Protein AF-A0A932CDE5-F1 (afdb_monomer_lite)

Foldseek 3Di:
DDDDDDDDDDDDDDDDDDDDDDDDDDDDDDDDDDDDDDDDDDDDDDDDDDDDDDDDDDPDPDDADAAKAKAWDDWAQDPQQWIKIKIFIHGPVRHFADCLQFPAHKWKWKWFWDADPPPRDIAIDTQAFAKDAWDWFADPNDTDGFQARIAGGQDDTQDADPPQDDPPDHGPQWDDPDRRMIMGTGPGHGDPPPQLQTKMKMWMWTAHDQRPHIYIYIDIARNVDDDHPDDDWQFFLVLVVVPDPPADDDPNRRDGGPNRVRNRLTPSHAQRRLRDRSNVVRVVLCLACALVPPCLVVVRWDWHQDPPRDIGTSNPHYQDDPDPPPHSDPVPLCSGQDPIPNSCPVVD

Secondary structure (DSSP, 8-state):
--------------------------------PPPPPPPPPPPPPPPPPPPPPPPPPPPP-PPP-S--EEEEEEEEE-TT--EEEEEEEE-TT--B--GGGSSS--EEEEEEEEEPTTT--EEEEESSEEEEE---EEETTEEE--S-SEEEEEE-PPPPPSSPPPTTSPPTTEEEEETTEEEEE-SSPPPTT--SSS-EEEEEEEEETTTTEEEEEEEEE-TTSS--------S-HHHHHTTS-S----TTTT---HHHHHHHSSTT---TTT-----HHHHHHHHHHGGG-HHHHTT---EEE-GGG-EEE-TT--PPP-TT-SS--TT-GGGTS-SSTTGGGGG-

Sequence (348 aa):
MVPISSVWRRVIPLVAGGSLSLAAIFLLAACTGPQGPAGQAGPAGAAGPQGPAGPPGTPASVPPGAGVNMTITKVEIGADRKPTVTFTLSDFSGKPLKITALDGNPSLNIAYIKADDATGYTQWVNYTTADAAGAPYTFKGVTKQPALTTVKARPGFDPLPTPVPAWPTPSPAYREISVGTYQRTFTTALPEGFDRNATHRVGGVAFRETRRYVSNAIFDFVPAGGDVKVTRQLVATQNCQQCHDPVVPGHGSTRIETKLCVTCHTPQNMDPESGNTPDLKVMVHKIHRGANLPSVRAGNPYFIVGFNQNVFDFSNVVFPPFGGSSIGEVRYCTMCHSNAPNADNYKT

pLDDT: mean 85.66, std 18.73, range [31.5, 98.88]

Radius of gyration: 35.55 Å; chains: 1; bounding box: 80×102×108 Å

Structure (mmCIF, N/CA/C/O backbone):
data_AF-A0A932CDE5-F1
#
_entry.id   AF-A0A932CDE5-F1
#
loop_
_atom_site.group_PDB
_atom_site.id
_atom_site.type_symbol
_atom_site.label_atom_id
_atom_site.label_alt_id
_atom_site.label_comp_id
_atom_site.label_asym_id
_atom_site.label_entity_id
_atom_site.label_seq_id
_atom_site.pdbx_PDB_ins_code
_atom_site.Cartn_x
_atom_site.Cartn_y
_atom_site.Cartn_z
_atom_site.occupancy
_atom_site.B_iso_or_equiv
_atom_site.auth_seq_id
_atom_site.auth_comp_id
_atom_site.auth_asym_id
_atom_site.auth_atom_id
_atom_site.pdbx_PDB_model_num
ATOM 1 N N . MET A 1 1 ? 54.183 29.435 28.911 1.00 37.41 1 MET A N 1
ATOM 2 C CA . MET A 1 1 ? 54.344 30.728 29.612 1.00 37.41 1 MET A CA 1
ATOM 3 C C . MET A 1 1 ? 53.343 31.715 29.028 1.00 37.41 1 MET A C 1
ATOM 5 O O . MET A 1 1 ? 53.174 31.695 27.818 1.00 37.41 1 MET A O 1
ATOM 9 N N . VAL A 1 2 ? 52.760 32.557 29.894 1.00 31.98 2 VAL A N 1
ATOM 10 C CA . VAL A 1 2 ? 51.783 33.654 29.660 1.00 31.98 2 VAL A CA 1
ATOM 11 C C . VAL A 1 2 ? 50.285 33.237 29.706 1.00 31.98 2 VAL A C 1
ATOM 13 O O . VAL A 1 2 ? 49.957 32.166 29.202 1.00 31.98 2 VAL A O 1
ATOM 16 N N . PRO A 1 3 ? 49.401 34.004 30.400 1.00 50.12 3 PRO A N 1
ATOM 17 C CA . PRO A 1 3 ? 48.354 33.435 31.267 1.00 50.12 3 PRO A CA 1
ATOM 18 C C . PRO A 1 3 ? 46.910 34.002 31.095 1.00 50.12 3 PRO A C 1
ATOM 20 O O . PRO A 1 3 ? 46.688 34.941 30.348 1.00 50.12 3 PRO A O 1
ATOM 23 N N . ILE A 1 4 ? 45.969 33.409 31.857 1.00 37.66 4 ILE A N 1
ATOM 24 C CA . ILE A 1 4 ? 44.834 33.960 32.660 1.00 37.66 4 ILE A CA 1
ATOM 25 C C . ILE A 1 4 ? 43.843 35.013 32.081 1.00 37.66 4 ILE A C 1
ATOM 27 O O . ILE A 1 4 ? 44.229 36.097 31.665 1.00 37.66 4 ILE A O 1
ATOM 31 N N . SER A 1 5 ? 42.544 34.724 32.318 1.00 37.50 5 SER A N 1
ATOM 32 C CA . SER A 1 5 ? 41.375 35.577 32.715 1.00 37.50 5 SER A CA 1
ATOM 33 C C . SER A 1 5 ? 40.160 35.351 31.792 1.00 37.50 5 SER A C 1
ATOM 35 O O . SER A 1 5 ? 40.310 35.381 30.581 1.00 37.50 5 SER A O 1
ATOM 37 N N . SER A 1 6 ? 38.961 34.898 32.197 1.00 38.75 6 SER A N 1
ATOM 38 C CA . SER A 1 6 ? 38.002 35.183 33.290 1.00 38.75 6 SER A CA 1
ATOM 39 C C . SER A 1 6 ? 37.120 36.427 33.088 1.00 38.75 6 SER A C 1
ATOM 41 O O . SER A 1 6 ? 37.653 37.483 32.778 1.00 38.75 6 SER A O 1
ATOM 43 N N . VAL A 1 7 ? 35.829 36.285 33.463 1.00 38.00 7 VAL A N 1
ATOM 44 C CA . VAL A 1 7 ? 34.787 37.309 33.789 1.00 38.00 7 VAL A CA 1
ATOM 45 C C . VAL A 1 7 ? 33.660 37.445 32.733 1.00 38.00 7 VAL A C 1
ATOM 47 O O . VAL A 1 7 ? 33.911 37.875 31.620 1.00 38.00 7 VAL A O 1
ATOM 50 N N . TRP A 1 8 ? 32.485 36.810 32.951 1.00 31.50 8 TRP A N 1
ATOM 51 C CA . TRP A 1 8 ? 31.178 37.318 33.491 1.00 31.50 8 TRP A CA 1
ATOM 52 C C . TRP A 1 8 ? 30.495 38.377 32.579 1.00 31.50 8 TRP A C 1
ATOM 54 O O . TRP A 1 8 ? 31.176 39.193 31.989 1.00 31.50 8 TRP A O 1
ATOM 64 N N . ARG A 1 9 ? 29.164 38.482 32.408 1.00 37.53 9 ARG A N 1
ATOM 65 C CA . ARG A 1 9 ? 28.101 38.600 33.428 1.00 37.53 9 ARG A CA 1
ATOM 66 C C . ARG A 1 9 ? 26.703 38.591 32.766 1.00 37.53 9 ARG A C 1
ATOM 68 O O . ARG A 1 9 ? 26.525 39.168 31.700 1.00 37.53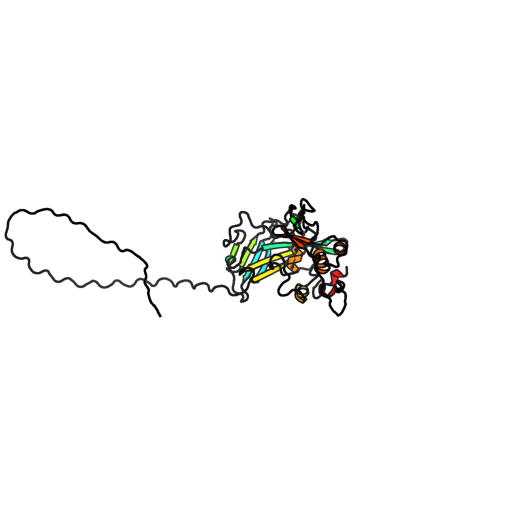 9 ARG A O 1
ATOM 75 N N . ARG A 1 10 ? 25.710 38.003 33.447 1.00 37.16 10 ARG A N 1
ATOM 76 C CA . ARG A 1 10 ? 24.259 38.218 33.246 1.00 37.16 10 ARG A CA 1
ATOM 77 C C . ARG A 1 10 ? 23.811 39.498 33.971 1.00 37.16 10 ARG A C 1
ATOM 79 O O . ARG A 1 10 ? 24.397 39.841 34.997 1.00 37.16 10 ARG A O 1
ATOM 86 N N . VAL A 1 11 ? 22.746 40.138 33.483 1.00 37.47 11 VAL A N 1
ATOM 87 C CA . VAL A 1 11 ? 22.090 41.315 34.084 1.00 37.47 11 VAL A CA 1
ATOM 88 C C . VAL A 1 11 ? 20.609 41.005 34.354 1.00 37.47 11 VAL A C 1
ATOM 90 O O . VAL A 1 11 ? 19.922 40.495 33.474 1.00 37.47 11 VAL A O 1
ATOM 93 N N . ILE A 1 12 ? 20.136 41.338 35.560 1.00 36.94 12 ILE A N 1
ATOM 94 C CA . ILE A 1 12 ? 18.730 41.574 35.947 1.00 36.94 12 ILE A CA 1
ATOM 95 C C . ILE A 1 12 ? 18.731 42.902 36.732 1.00 36.94 12 ILE A C 1
ATOM 97 O O . ILE A 1 12 ? 19.633 43.069 37.557 1.00 36.94 12 ILE A O 1
ATOM 101 N N . PRO A 1 13 ? 17.774 43.830 36.531 1.00 52.59 13 PRO A N 1
ATOM 102 C CA . PRO A 1 13 ? 17.671 45.043 37.336 1.00 52.59 13 PRO A CA 1
ATOM 103 C C . PRO A 1 13 ? 16.587 44.961 38.429 1.00 52.59 13 PRO A C 1
ATOM 105 O O . PRO A 1 13 ? 15.553 44.316 38.267 1.00 52.59 13 PRO A O 1
ATOM 108 N N . LEU A 1 14 ? 16.841 45.689 39.520 1.00 36.50 14 LEU A N 1
ATOM 109 C CA . LEU A 1 14 ? 15.908 46.107 40.572 1.00 36.50 14 LEU A CA 1
ATOM 110 C C . LEU A 1 14 ? 15.827 47.645 40.514 1.00 36.50 14 LEU A C 1
ATOM 112 O O . LEU A 1 14 ? 16.847 48.291 40.280 1.00 36.50 14 LEU A O 1
ATOM 116 N N . VAL A 1 15 ? 14.647 48.229 40.738 1.00 38.31 15 VAL A N 1
ATOM 117 C CA . VAL A 1 15 ? 14.414 49.688 40.740 1.00 38.31 15 VAL A CA 1
ATOM 118 C C . VAL A 1 15 ? 13.826 50.113 42.087 1.00 38.31 15 VAL A C 1
ATOM 120 O O . VAL A 1 15 ? 12.874 49.496 42.561 1.00 38.31 15 VAL A O 1
ATOM 123 N N . ALA A 1 16 ? 14.374 51.183 42.671 1.00 39.34 16 ALA A N 1
ATOM 124 C CA . ALA A 1 16 ? 13.802 51.941 43.785 1.00 39.34 16 ALA A CA 1
ATOM 125 C C . ALA A 1 16 ? 14.233 53.423 43.716 1.00 39.34 16 ALA A C 1
ATOM 127 O O . ALA A 1 16 ? 15.334 53.724 43.256 1.00 39.34 16 ALA A O 1
ATOM 128 N N . GLY A 1 17 ? 13.375 54.314 44.230 1.00 32.78 17 GLY A N 1
ATOM 129 C CA . GLY A 1 17 ? 13.584 55.763 44.427 1.00 32.78 17 GLY A CA 1
ATOM 130 C C . GLY A 1 17 ? 12.423 56.569 43.821 1.00 32.78 17 GLY A C 1
ATOM 131 O O . GLY A 1 17 ? 12.099 56.355 42.663 1.00 32.78 17 GLY A O 1
ATOM 132 N N . GLY A 1 18 ? 11.686 57.459 44.493 1.00 36.03 18 GLY A N 1
ATOM 133 C CA . GLY A 1 18 ? 11.884 58.197 45.745 1.00 36.03 18 GLY A CA 1
ATOM 134 C C . GLY A 1 18 ? 11.897 59.704 45.437 1.00 36.03 18 GLY A C 1
ATOM 135 O O . GLY A 1 18 ? 12.754 60.143 44.677 1.00 36.03 18 GLY A O 1
ATOM 136 N N . SER A 1 19 ? 10.977 60.511 45.987 1.00 35.47 19 SER A N 1
ATOM 137 C CA . SER A 1 19 ? 11.056 61.990 45.939 1.00 35.47 19 SER A CA 1
ATOM 138 C C . SER A 1 19 ? 10.264 62.667 47.070 1.00 35.47 19 SER A C 1
ATOM 140 O O . SER A 1 19 ? 9.098 62.355 47.291 1.00 35.47 19 SER A O 1
ATOM 142 N N . LEU A 1 20 ? 10.939 63.599 47.754 1.00 36.81 20 LEU A N 1
ATOM 143 C CA . LEU A 1 20 ? 10.499 64.513 48.821 1.00 36.81 20 LEU A CA 1
ATOM 144 C C . LEU A 1 20 ? 9.780 65.765 48.273 1.00 36.81 20 LEU A C 1
ATOM 146 O O . LEU A 1 20 ? 10.061 66.176 47.150 1.00 36.81 20 LEU A O 1
ATOM 150 N N . SER A 1 21 ? 9.029 66.480 49.128 1.00 33.84 21 SER A N 1
ATOM 151 C CA . SER A 1 21 ? 9.031 67.962 49.173 1.00 33.84 21 SER A CA 1
ATOM 152 C C . SER A 1 21 ? 8.526 68.528 50.516 1.00 33.84 21 SER A C 1
ATOM 154 O O . SER A 1 21 ? 7.590 68.004 51.111 1.00 33.84 21 SER A O 1
ATOM 156 N N . LEU A 1 22 ? 9.209 69.590 50.970 1.00 40.19 22 LEU A N 1
ATOM 157 C CA . LEU A 1 22 ? 9.065 70.381 52.207 1.00 40.19 22 LEU A CA 1
ATOM 158 C C . LEU A 1 22 ? 7.925 71.421 52.142 1.00 40.19 22 LEU A C 1
ATOM 160 O O . LEU A 1 22 ? 7.705 71.998 51.082 1.00 40.19 22 LEU A O 1
ATOM 164 N N . ALA A 1 23 ? 7.365 71.810 53.299 1.00 37.97 23 ALA A N 1
ATOM 165 C CA . ALA A 1 23 ? 6.864 73.173 53.548 1.00 37.97 23 ALA A CA 1
ATOM 166 C C . ALA A 1 23 ? 6.840 73.518 55.057 1.00 37.97 23 ALA A C 1
ATOM 168 O O . ALA A 1 23 ? 6.745 72.637 55.907 1.00 37.97 23 ALA A O 1
ATOM 169 N N . ALA A 1 24 ? 6.997 74.811 55.350 1.00 38.16 24 ALA A N 1
ATOM 170 C CA . ALA A 1 24 ? 7.485 75.416 56.590 1.00 38.16 24 ALA A CA 1
ATOM 171 C C . ALA A 1 24 ? 6.462 75.604 57.737 1.00 38.16 24 ALA A C 1
ATOM 173 O O . ALA A 1 24 ? 5.251 75.583 57.542 1.00 38.16 24 ALA A O 1
ATOM 174 N N . ILE A 1 25 ? 7.011 75.843 58.935 1.00 43.12 25 ILE A N 1
ATOM 175 C CA . ILE A 1 25 ? 6.368 76.027 60.250 1.00 43.12 25 ILE A CA 1
ATOM 176 C C . ILE A 1 25 ? 6.327 77.517 60.622 1.00 43.12 25 ILE A C 1
ATOM 178 O O . ILE A 1 25 ? 7.334 78.189 60.421 1.00 43.12 25 ILE A O 1
ATOM 182 N N . PHE A 1 26 ? 5.254 77.991 61.280 1.00 35.25 26 PHE A N 1
ATOM 183 C CA . PHE A 1 26 ? 5.347 79.013 62.341 1.00 35.25 26 PHE A CA 1
ATOM 184 C C . PHE A 1 26 ? 4.119 79.042 63.293 1.00 35.25 26 PHE A C 1
ATOM 186 O O . PHE A 1 26 ? 2.990 79.189 62.844 1.00 35.25 26 PHE A O 1
ATOM 193 N N . LEU A 1 27 ? 4.427 78.948 64.602 1.00 37.38 27 LEU A N 1
ATOM 194 C CA . LEU A 1 27 ? 3.756 79.448 65.830 1.00 37.38 27 LEU A CA 1
ATOM 195 C C . LEU A 1 27 ? 2.263 79.155 66.112 1.00 37.38 27 LEU A C 1
ATOM 197 O O . LEU A 1 27 ? 1.395 79.724 65.465 1.00 37.38 27 LEU A O 1
ATOM 201 N N . LEU A 1 28 ? 1.982 78.456 67.232 1.00 39.34 28 LEU A N 1
ATOM 202 C CA . LEU A 1 28 ? 1.264 78.994 68.417 1.00 39.34 28 LEU A CA 1
ATOM 203 C C . LEU A 1 28 ? 0.985 77.928 69.511 1.00 39.34 28 LEU A C 1
ATOM 205 O O . LEU A 1 28 ? 0.364 76.909 69.253 1.00 39.34 28 LEU A O 1
ATOM 209 N N . ALA A 1 29 ? 1.401 78.278 70.736 1.00 39.62 29 ALA A N 1
ATOM 210 C CA . ALA A 1 29 ? 0.760 78.090 72.048 1.00 39.62 29 ALA A CA 1
ATOM 211 C C . ALA A 1 29 ? 0.442 76.701 72.666 1.00 39.62 29 ALA A C 1
ATOM 213 O O . ALA A 1 29 ? -0.144 75.813 72.064 1.00 39.62 29 ALA A O 1
ATOM 214 N N . ALA A 1 30 ? 0.666 76.698 73.990 1.00 40.44 30 ALA A N 1
ATOM 215 C CA . ALA A 1 30 ? 0.029 75.930 75.067 1.00 40.44 30 ALA A CA 1
ATOM 216 C C . ALA A 1 30 ? 0.754 74.677 75.597 1.00 40.44 30 ALA A C 1
ATOM 218 O O . ALA A 1 30 ? 0.940 73.666 74.929 1.00 40.44 30 ALA A O 1
ATOM 219 N N . CYS A 1 31 ? 1.117 74.771 76.878 1.00 45.00 31 CYS A N 1
ATOM 220 C CA . CYS A 1 31 ? 1.601 73.693 77.723 1.00 45.00 31 CYS A CA 1
ATOM 221 C C . CYS A 1 31 ? 0.503 72.642 77.952 1.00 45.00 31 CYS A C 1
ATOM 223 O O . CYS A 1 31 ? -0.548 72.962 78.504 1.00 45.00 31 CYS A O 1
ATOM 225 N N . THR A 1 32 ? 0.792 71.379 77.650 1.00 51.81 32 THR A N 1
ATOM 226 C CA . THR A 1 32 ? 0.090 70.213 78.205 1.00 51.81 32 THR A CA 1
ATOM 227 C C . THR A 1 32 ? 1.132 69.168 78.592 1.00 51.81 32 THR A C 1
ATOM 229 O O . THR A 1 32 ? 2.079 68.941 77.842 1.00 51.81 32 THR A O 1
ATOM 232 N N . GLY A 1 33 ? 0.998 68.604 79.795 1.00 54.59 33 GLY A N 1
ATOM 233 C CA . GLY A 1 33 ? 1.980 67.721 80.430 1.00 54.59 33 GLY A CA 1
ATOM 234 C C . GLY A 1 33 ? 2.323 66.443 79.645 1.00 54.59 33 GLY A C 1
ATOM 235 O O . GLY A 1 33 ? 1.659 66.112 78.663 1.00 54.59 33 GLY A O 1
ATOM 236 N N . PRO A 1 34 ? 3.376 65.722 80.068 1.00 63.59 34 PRO A N 1
ATOM 237 C CA . PRO A 1 34 ? 3.909 64.584 79.329 1.00 63.59 34 PRO A CA 1
ATOM 238 C C . PRO A 1 34 ? 2.890 63.443 79.205 1.00 63.59 34 PRO A C 1
ATOM 240 O O . PRO A 1 34 ? 2.257 63.038 80.179 1.00 63.59 34 PRO A O 1
ATOM 243 N N . GLN A 1 35 ? 2.770 62.910 77.988 1.00 60.16 35 GLN A N 1
ATOM 244 C CA . GLN A 1 35 ? 2.012 61.703 77.673 1.00 60.16 35 GLN A CA 1
ATOM 245 C C . GLN A 1 35 ? 2.603 60.508 78.436 1.00 60.16 35 GLN A C 1
ATOM 247 O O . GLN A 1 35 ? 3.804 60.246 78.361 1.00 60.16 35 GLN A O 1
ATOM 252 N N . GLY A 1 36 ? 1.755 59.795 79.185 1.00 62.41 36 GLY A N 1
ATOM 253 C CA . GLY A 1 36 ? 2.141 58.572 79.890 1.00 62.41 36 GLY A CA 1
ATOM 254 C C . GLY A 1 36 ? 2.669 57.490 78.933 1.00 62.41 36 GLY A C 1
ATOM 255 O O . GLY A 1 36 ? 2.354 57.518 77.741 1.00 62.41 36 GLY A O 1
ATOM 256 N N . PRO A 1 37 ? 3.484 56.542 79.429 1.00 62.66 37 PRO A N 1
ATOM 257 C CA . PRO A 1 37 ? 4.131 55.535 78.595 1.00 62.66 37 PRO A CA 1
ATOM 258 C C . PRO A 1 37 ? 3.110 54.693 77.819 1.00 62.66 37 PRO A C 1
ATOM 260 O O . PRO A 1 37 ? 2.055 54.328 78.340 1.00 62.66 37 PRO A O 1
ATOM 263 N N . ALA A 1 38 ? 3.440 54.381 76.563 1.00 64.62 38 ALA A N 1
ATOM 264 C CA . ALA A 1 38 ? 2.616 53.550 75.694 1.00 64.62 38 ALA A CA 1
ATOM 265 C C . ALA A 1 38 ? 2.396 52.155 76.311 1.00 64.62 38 ALA A C 1
ATOM 267 O O . ALA A 1 38 ? 3.343 51.511 76.766 1.00 64.62 38 ALA A O 1
ATOM 268 N N . GLY A 1 39 ? 1.141 51.693 76.321 1.00 62.94 39 GLY A N 1
ATOM 269 C CA . GLY A 1 39 ? 0.785 50.347 76.774 1.00 62.94 39 GLY A CA 1
ATOM 270 C C . GLY A 1 39 ? 1.460 49.261 75.928 1.00 62.94 39 GLY A C 1
ATOM 271 O O . GLY A 1 39 ? 1.704 49.452 74.737 1.00 62.94 39 GLY A O 1
ATOM 272 N N . GLN A 1 40 ? 1.781 48.124 76.549 1.00 62.25 40 GLN A N 1
ATOM 273 C CA . GLN A 1 40 ? 2.444 47.001 75.878 1.00 62.25 40 GLN A CA 1
ATOM 274 C C . GLN A 1 40 ? 1.596 46.461 74.714 1.00 62.25 40 GLN A C 1
ATOM 276 O O . GLN A 1 40 ? 0.378 46.326 74.832 1.00 62.25 40 GLN A O 1
ATOM 281 N N . ALA A 1 41 ? 2.248 46.135 73.594 1.00 65.88 41 ALA A N 1
ATOM 282 C CA . ALA A 1 41 ? 1.599 45.512 72.445 1.00 65.88 41 ALA A CA 1
ATOM 283 C C . ALA A 1 41 ? 1.026 44.135 72.829 1.00 65.88 41 ALA A C 1
ATOM 285 O O . ALA A 1 41 ? 1.717 43.320 73.441 1.00 65.88 41 ALA A O 1
ATOM 286 N N . GLY A 1 42 ? -0.236 43.884 72.471 1.00 66.25 42 GLY A N 1
ATOM 287 C CA . GLY A 1 42 ? -0.894 42.602 72.724 1.00 66.25 42 GLY A CA 1
ATOM 288 C C . GLY A 1 42 ? -0.225 41.438 71.973 1.00 66.25 42 GLY A C 1
ATOM 289 O O . GLY A 1 42 ? 0.429 41.661 70.951 1.00 66.25 42 GLY A O 1
ATOM 290 N N . PRO A 1 43 ? -0.371 40.192 72.458 1.00 68.12 43 PRO A N 1
ATOM 291 C CA . PRO A 1 43 ? 0.234 39.024 71.826 1.00 68.12 43 PRO A CA 1
ATOM 292 C C . PRO A 1 43 ? -0.318 38.789 70.413 1.00 68.12 43 PRO A C 1
ATOM 294 O O . PRO A 1 43 ? -1.495 39.027 70.140 1.00 68.12 43 PRO A O 1
ATOM 297 N N . ALA A 1 44 ? 0.538 38.296 69.513 1.00 68.88 44 ALA A N 1
ATOM 298 C CA . ALA A 1 44 ? 0.151 37.950 68.148 1.00 68.88 44 ALA A CA 1
ATOM 299 C C . ALA A 1 44 ? -0.922 36.843 68.141 1.00 68.88 44 ALA A C 1
ATOM 301 O O . ALA A 1 44 ? -0.813 35.857 68.871 1.00 68.88 44 ALA A O 1
ATOM 302 N N . GLY A 1 45 ? -1.956 37.009 67.308 1.00 67.62 45 GLY A N 1
ATOM 303 C CA . GLY A 1 45 ? -3.021 36.018 67.146 1.00 67.62 45 GLY A CA 1
ATOM 304 C C . GLY A 1 45 ? -2.496 34.685 66.603 1.00 67.62 45 GLY A C 1
ATOM 305 O O . GLY A 1 45 ? -1.516 34.647 65.860 1.00 67.62 45 GLY A O 1
ATOM 306 N N . ALA A 1 46 ? -3.149 33.584 66.981 1.00 69.12 46 ALA A N 1
ATOM 307 C CA . ALA A 1 46 ? -2.764 32.244 66.550 1.00 69.12 46 ALA A CA 1
ATOM 308 C C . ALA A 1 46 ? -2.826 32.096 65.017 1.00 69.12 46 ALA A C 1
ATOM 310 O O . ALA A 1 46 ? -3.731 32.622 64.367 1.00 69.12 46 ALA A O 1
ATOM 311 N N . ALA A 1 47 ? -1.873 31.355 64.446 1.00 73.12 47 ALA A N 1
ATOM 312 C CA . ALA A 1 47 ? -1.874 31.028 63.024 1.00 73.12 47 ALA A CA 1
ATOM 313 C C . ALA A 1 47 ? -3.147 30.247 62.654 1.00 73.12 47 ALA A C 1
ATOM 315 O O . ALA A 1 47 ? -3.544 29.321 63.363 1.00 73.12 47 ALA A O 1
ATOM 316 N N . GLY A 1 48 ? -3.788 30.629 61.545 1.00 72.69 48 GLY A N 1
ATOM 317 C CA . GLY A 1 48 ? -4.980 29.944 61.044 1.00 72.69 48 GLY A CA 1
ATOM 318 C C . GLY A 1 48 ? -4.699 28.481 60.663 1.00 72.69 48 GLY A C 1
ATOM 319 O O . GLY A 1 48 ? -3.549 28.122 60.397 1.00 72.69 48 GLY A O 1
ATOM 320 N N . PRO A 1 49 ? -5.732 27.621 60.626 1.00 73.12 49 PRO A N 1
ATOM 321 C CA . PRO A 1 49 ? -5.568 26.216 60.273 1.00 73.12 49 PRO A CA 1
ATOM 322 C C . PRO A 1 49 ? -5.039 26.058 58.842 1.00 73.12 49 PRO A C 1
ATOM 324 O O . PRO A 1 49 ? -5.425 26.793 57.931 1.00 73.12 49 PRO A O 1
ATOM 327 N N . GLN A 1 50 ? -4.162 25.073 58.641 1.00 75.19 50 GLN A N 1
ATOM 328 C CA . GLN A 1 50 ? -3.662 24.710 57.317 1.00 75.19 50 GLN A CA 1
ATOM 329 C C . GLN A 1 50 ? -4.829 24.274 56.417 1.00 75.19 50 GLN A C 1
ATOM 331 O O . GLN A 1 50 ? -5.663 23.463 56.819 1.00 75.19 50 GLN A O 1
ATOM 336 N N . GLY A 1 51 ? -4.883 24.815 55.196 1.00 75.38 51 GLY A N 1
ATOM 337 C CA . GLY A 1 51 ? -5.888 24.429 54.206 1.00 75.38 51 GLY A CA 1
ATOM 338 C C . GLY A 1 51 ? -5.796 22.942 53.822 1.00 75.38 51 GLY A C 1
ATOM 339 O O . GLY A 1 51 ? -4.741 22.325 53.996 1.00 75.38 51 GLY A O 1
ATOM 340 N N . PRO A 1 52 ? -6.882 22.349 53.295 1.00 76.50 52 PRO A N 1
ATOM 341 C CA . PRO A 1 52 ? -6.901 20.945 52.898 1.00 76.50 52 PRO A CA 1
ATOM 342 C C . PRO A 1 52 ? -5.834 20.649 51.837 1.00 76.50 52 PRO A C 1
ATOM 344 O O . PRO A 1 52 ? -5.558 21.473 50.962 1.00 76.50 52 PRO A O 1
ATOM 347 N N . ALA A 1 53 ? -5.242 19.455 51.911 1.00 76.94 53 ALA A N 1
ATOM 348 C CA . ALA A 1 53 ? -4.309 18.982 50.897 1.00 76.94 53 ALA A CA 1
ATOM 349 C C . ALA A 1 53 ? -4.995 18.962 49.520 1.00 76.94 53 ALA A C 1
ATOM 351 O O . ALA A 1 53 ? -6.121 18.479 49.387 1.00 76.94 53 ALA A O 1
ATOM 352 N N . GLY A 1 54 ? -4.316 19.494 48.501 1.00 70.19 54 GLY A N 1
ATOM 353 C CA . GLY A 1 54 ? -4.805 19.436 47.125 1.00 70.19 54 GLY A CA 1
ATOM 354 C C . GLY A 1 54 ? -4.950 17.986 46.635 1.00 70.19 54 GLY A C 1
ATOM 355 O O . GLY A 1 54 ? -4.292 17.089 47.172 1.00 70.19 54 GLY A O 1
ATOM 356 N N . PRO A 1 55 ? -5.797 17.731 45.623 1.00 71.81 55 PRO A N 1
ATOM 357 C CA . PRO A 1 55 ? -5.956 16.394 45.065 1.00 71.81 55 PRO A CA 1
ATOM 358 C C . PRO A 1 55 ? -4.615 15.856 44.527 1.00 71.81 55 PRO A C 1
ATOM 360 O O . PRO A 1 55 ? -3.811 16.638 44.008 1.00 71.81 55 PRO A O 1
ATOM 363 N N . PRO A 1 56 ? -4.360 14.536 44.619 1.00 70.50 56 PRO A N 1
ATOM 364 C CA . PRO A 1 56 ? -3.167 13.925 44.045 1.00 70.50 56 PRO A CA 1
ATOM 365 C C . PRO A 1 56 ? -3.042 14.260 42.556 1.00 70.50 56 PRO A C 1
ATOM 367 O O . PRO A 1 56 ? -4.006 14.128 41.800 1.00 70.50 56 PRO A O 1
ATOM 370 N N . GLY A 1 57 ? -1.851 14.680 42.124 1.00 58.50 57 GLY A N 1
ATOM 371 C CA . GLY A 1 57 ? -1.578 14.908 40.706 1.00 58.50 57 GLY A CA 1
ATOM 372 C C . GLY A 1 57 ? -1.754 13.618 39.900 1.00 58.50 57 GLY A C 1
ATOM 373 O O . GLY A 1 57 ? -1.355 12.541 40.343 1.00 58.50 57 GLY A O 1
ATOM 374 N N . THR A 1 58 ? -2.345 13.711 38.708 1.00 60.72 58 THR A N 1
ATOM 375 C CA . THR A 1 58 ? -2.426 12.583 37.767 1.00 60.72 58 THR A CA 1
ATOM 376 C C . THR A 1 58 ? -1.024 12.040 37.467 1.00 60.72 58 THR A C 1
ATOM 378 O O . THR A 1 58 ? -0.145 12.840 37.132 1.00 60.72 58 THR A O 1
ATOM 381 N N . PRO A 1 59 ? -0.794 10.713 37.539 1.00 53.34 59 PRO A N 1
ATOM 382 C CA . PRO A 1 59 ? 0.492 10.126 37.187 1.00 53.34 59 PRO A CA 1
ATOM 383 C C . PRO A 1 59 ? 0.907 10.546 35.775 1.00 53.34 59 PRO A C 1
ATOM 385 O O . PRO A 1 59 ? 0.114 10.451 34.835 1.00 53.34 59 PRO A O 1
ATOM 388 N N . ALA A 1 60 ? 2.149 11.008 35.618 1.00 56.34 60 ALA A N 1
ATOM 389 C CA . ALA A 1 60 ? 2.702 11.316 34.306 1.00 56.34 60 ALA A CA 1
ATOM 390 C C . ALA A 1 60 ? 2.629 10.061 33.422 1.00 56.34 60 ALA A C 1
ATOM 392 O O . ALA A 1 60 ? 3.077 8.984 33.826 1.00 56.34 60 ALA A O 1
ATOM 393 N N . SER A 1 61 ? 2.052 10.178 32.221 1.00 61.62 61 SER A N 1
ATOM 394 C CA . SER A 1 61 ? 1.991 9.050 31.295 1.00 61.62 61 SER A CA 1
ATOM 395 C C . SER A 1 61 ? 3.415 8.625 30.960 1.00 61.62 61 SER A C 1
ATOM 397 O O . SER A 1 61 ? 4.156 9.393 30.343 1.00 61.62 61 SER A O 1
ATOM 399 N N . VAL A 1 62 ? 3.803 7.411 31.354 1.00 65.50 62 VAL A N 1
ATOM 400 C CA . VAL A 1 62 ? 5.084 6.831 30.940 1.00 65.50 62 VAL A CA 1
ATOM 401 C C . VAL A 1 62 ? 5.150 6.929 29.404 1.00 65.50 62 VAL A C 1
ATOM 403 O O . VAL A 1 62 ? 4.161 6.563 28.756 1.00 65.50 62 VAL A O 1
ATOM 406 N N . PRO A 1 63 ? 6.247 7.409 28.798 1.00 79.19 63 PRO A N 1
ATOM 407 C CA . PRO A 1 63 ? 6.385 7.452 27.345 1.00 79.19 63 PRO A CA 1
ATOM 408 C C . PRO A 1 63 ? 6.196 6.062 26.717 1.00 79.19 63 PRO A C 1
ATOM 410 O O . PRO A 1 63 ? 6.415 5.046 27.390 1.00 79.19 63 PRO A O 1
ATOM 413 N N . PRO A 1 64 ? 5.740 5.960 25.462 1.00 85.06 64 PRO A N 1
ATOM 414 C CA . PRO A 1 64 ? 5.708 4.674 24.782 1.00 85.06 64 PRO A CA 1
ATOM 415 C C . PRO A 1 64 ? 7.107 4.100 24.556 1.00 85.06 64 PRO A C 1
ATOM 417 O O . PRO A 1 64 ? 8.054 4.858 24.345 1.00 85.06 64 PRO A O 1
ATOM 420 N N . GLY A 1 65 ? 7.221 2.775 24.569 1.00 92.81 65 GLY A N 1
ATOM 421 C CA . GLY A 1 65 ? 8.440 2.057 24.222 1.00 92.81 65 GLY A CA 1
ATOM 422 C C . GLY A 1 65 ? 8.698 2.019 22.714 1.00 92.81 65 GLY A C 1
ATOM 423 O O . GLY A 1 65 ? 8.051 2.714 21.924 1.00 92.81 65 GLY A O 1
ATOM 424 N N . ALA A 1 66 ? 9.665 1.189 22.323 1.00 95.94 66 ALA A N 1
ATOM 425 C CA . ALA A 1 66 ? 10.051 0.978 20.932 1.00 95.94 66 ALA A CA 1
ATOM 426 C C . ALA A 1 66 ? 8.959 0.257 20.131 1.00 95.94 66 ALA A C 1
ATOM 428 O O . ALA A 1 66 ? 8.274 -0.631 20.640 1.00 95.94 66 ALA A O 1
ATOM 429 N N . GLY A 1 67 ? 8.866 0.587 18.845 1.00 96.50 67 GLY A N 1
ATOM 430 C CA . GLY A 1 67 ? 7.997 -0.115 17.913 1.00 96.50 67 GLY A CA 1
ATOM 431 C C . GLY A 1 67 ? 6.639 0.523 17.685 1.00 96.50 67 GLY A C 1
ATOM 432 O O . GLY A 1 67 ? 6.198 1.427 18.400 1.00 96.50 67 GLY A O 1
ATOM 433 N N . VAL A 1 68 ? 5.983 0.012 16.650 1.00 97.88 68 VAL A N 1
ATOM 434 C CA . VAL A 1 68 ? 4.586 0.275 16.326 1.00 97.88 68 VAL A CA 1
ATOM 435 C C . VAL A 1 68 ? 3.963 -1.020 15.824 1.00 97.88 68 VAL A C 1
ATOM 437 O O . VAL A 1 68 ? 4.501 -1.669 14.932 1.00 97.88 68 VAL 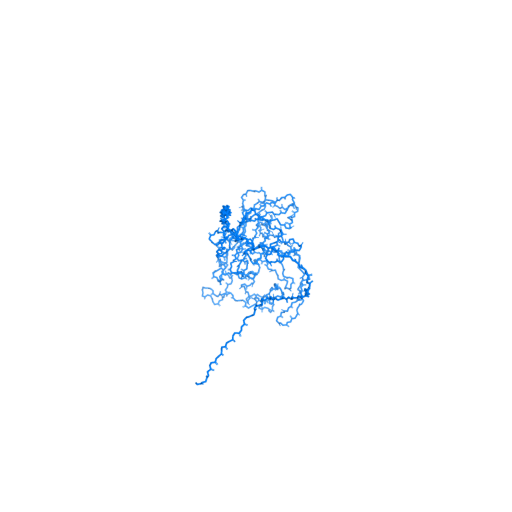A O 1
ATOM 440 N N . ASN A 1 69 ? 2.820 -1.367 16.391 1.00 98.19 69 ASN A N 1
ATOM 441 C CA . ASN A 1 69 ? 1.950 -2.452 15.984 1.00 98.19 69 ASN A CA 1
ATOM 442 C C . ASN A 1 69 ? 0.587 -1.843 15.680 1.00 98.19 69 ASN A C 1
ATOM 444 O O . ASN A 1 69 ? -0.080 -1.324 16.575 1.00 98.19 69 ASN A O 1
ATOM 448 N N . MET A 1 70 ? 0.185 -1.885 14.414 1.00 98.62 70 MET A N 1
ATOM 449 C CA . MET A 1 70 ? -1.154 -1.515 13.981 1.00 98.62 70 MET A CA 1
ATOM 450 C C . MET A 1 70 ? -1.946 -2.787 13.699 1.00 98.62 70 MET A C 1
ATOM 452 O O . MET A 1 70 ? -1.511 -3.620 12.910 1.00 98.62 70 MET A O 1
ATOM 456 N N . THR A 1 71 ? -3.120 -2.928 14.309 1.00 98.75 71 THR A N 1
ATOM 457 C CA . THR A 1 71 ? -4.024 -4.057 14.040 1.00 98.75 71 THR A CA 1
ATOM 458 C C . THR A 1 71 ? -5.401 -3.529 13.697 1.00 98.75 71 THR A C 1
ATOM 460 O O . THR A 1 71 ? -6.013 -2.836 14.500 1.00 98.75 71 THR A O 1
ATOM 463 N N . ILE A 1 72 ? -5.910 -3.853 12.513 1.00 98.88 72 ILE A N 1
ATOM 464 C CA . ILE A 1 72 ? -7.307 -3.578 12.172 1.00 98.88 72 ILE A CA 1
ATOM 465 C C . ILE A 1 72 ? -8.159 -4.657 12.838 1.00 98.88 72 ILE A C 1
ATOM 467 O O . ILE A 1 72 ? -7.915 -5.844 12.642 1.00 98.88 72 ILE A O 1
ATOM 471 N N . THR A 1 73 ? -9.133 -4.245 13.642 1.00 98.56 73 THR A N 1
ATOM 472 C CA . THR A 1 73 ? -9.964 -5.154 14.443 1.00 98.56 73 THR A CA 1
ATOM 473 C C . THR A 1 73 ? -11.377 -5.287 13.901 1.00 98.56 73 THR A C 1
ATOM 475 O O . THR A 1 73 ? -12.038 -6.291 14.156 1.00 98.56 73 THR A O 1
ATOM 478 N N . LYS A 1 74 ? -11.858 -4.283 13.161 1.00 98.31 74 LYS A N 1
ATOM 479 C CA . LYS A 1 74 ? -13.207 -4.287 12.598 1.00 98.31 74 LYS A CA 1
ATOM 480 C C . LYS A 1 74 ? -13.281 -3.420 11.351 1.00 98.31 74 LYS A C 1
ATOM 482 O O . LYS A 1 74 ? -12.683 -2.345 11.304 1.00 98.31 74 LYS A O 1
ATOM 487 N N . VAL A 1 75 ? -14.071 -3.863 10.379 1.00 98.75 75 VAL A N 1
ATOM 488 C CA . VAL A 1 75 ? -14.485 -3.062 9.225 1.00 98.75 75 VAL A CA 1
ATOM 489 C C . VAL A 1 75 ? -15.997 -3.169 9.090 1.00 98.75 75 VAL A C 1
ATOM 491 O O . VAL A 1 75 ? -16.546 -4.268 9.085 1.00 98.75 75 VAL A O 1
ATOM 494 N N . GLU A 1 76 ? -16.667 -2.029 8.986 1.00 97.81 76 GLU A N 1
ATOM 495 C CA . GLU A 1 76 ? -18.114 -1.929 8.795 1.00 97.81 76 GLU A CA 1
ATOM 496 C C . GLU A 1 76 ? -18.399 -1.082 7.563 1.00 97.81 76 GLU A C 1
ATOM 498 O O . GLU A 1 76 ? -17.778 -0.041 7.371 1.00 97.81 76 GLU A O 1
ATOM 503 N N . ILE A 1 77 ? -19.339 -1.507 6.721 1.00 98.12 77 ILE A N 1
ATOM 504 C CA . ILE A 1 77 ? -19.755 -0.741 5.542 1.00 98.12 77 ILE A CA 1
ATOM 505 C C . ILE A 1 77 ? -21.231 -0.400 5.723 1.00 98.12 77 ILE A C 1
ATOM 507 O O . ILE A 1 77 ? -22.087 -1.283 5.665 1.00 98.12 77 ILE A O 1
ATOM 511 N N . GLY A 1 78 ? -21.504 0.875 6.002 1.00 93.75 78 GLY A N 1
ATOM 512 C CA . GLY A 1 78 ? -22.854 1.393 6.206 1.00 93.75 78 GLY A CA 1
ATOM 513 C C . GLY A 1 78 ? -23.622 1.602 4.899 1.00 93.75 78 GLY A C 1
ATOM 514 O O . GLY A 1 78 ? -23.123 1.344 3.802 1.00 93.75 78 GLY A O 1
ATOM 515 N N . ALA A 1 79 ? -24.850 2.113 5.016 1.00 95.31 79 ALA A N 1
ATOM 516 C CA . ALA A 1 79 ? -25.708 2.427 3.868 1.00 95.31 79 ALA A CA 1
ATOM 517 C C . ALA A 1 79 ? -25.128 3.529 2.957 1.00 95.31 79 ALA A C 1
ATOM 519 O O . ALA A 1 79 ? -25.403 3.552 1.760 1.00 95.31 79 ALA A O 1
ATOM 520 N N . ASP A 1 80 ? -24.281 4.404 3.503 1.00 97.00 80 ASP A N 1
ATOM 521 C CA . ASP A 1 80 ? -23.518 5.410 2.754 1.00 97.00 80 ASP A CA 1
ATOM 522 C C . ASP A 1 80 ? -22.356 4.813 1.936 1.00 97.00 80 ASP A C 1
ATOM 524 O O . ASP A 1 80 ? -21.676 5.533 1.202 1.00 97.00 80 ASP A O 1
ATOM 528 N N . ARG A 1 81 ? -22.138 3.495 2.056 1.00 98.19 81 ARG A N 1
ATOM 529 C CA . ARG A 1 81 ? -21.075 2.712 1.419 1.00 98.19 81 ARG A CA 1
ATOM 530 C C . ARG A 1 81 ? -19.667 3.171 1.785 1.00 98.19 81 ARG A C 1
ATOM 532 O O . ARG A 1 81 ? -18.725 2.785 1.098 1.00 98.19 81 ARG A O 1
ATOM 539 N N . LYS A 1 82 ? -19.486 3.956 2.849 1.00 98.12 82 LYS A N 1
ATOM 540 C CA . LYS A 1 82 ? -18.162 4.391 3.309 1.00 98.12 82 LYS A CA 1
ATOM 541 C C . LYS A 1 82 ? -17.643 3.424 4.372 1.00 98.12 82 LYS A C 1
ATOM 543 O O . LYS A 1 82 ? -18.224 3.344 5.457 1.00 98.12 82 LYS A O 1
ATOM 548 N N . PRO A 1 83 ? -16.557 2.675 4.104 1.00 98.50 83 PRO A N 1
ATOM 549 C CA . PRO A 1 83 ? -15.993 1.779 5.101 1.00 98.50 83 PRO A CA 1
ATOM 550 C C . PRO A 1 83 ? -15.566 2.537 6.358 1.00 98.50 83 PRO A C 1
ATOM 552 O O . PRO A 1 83 ? -14.818 3.511 6.290 1.00 98.50 83 PRO A O 1
ATOM 555 N N . THR A 1 84 ? -16.009 2.064 7.513 1.00 98.56 84 THR A N 1
ATOM 556 C CA . THR A 1 84 ? -15.540 2.492 8.826 1.00 98.56 84 THR A CA 1
ATOM 557 C C . THR A 1 84 ? -14.643 1.412 9.404 1.00 98.56 84 THR A C 1
ATOM 559 O O . THR A 1 84 ? -15.060 0.272 9.589 1.00 98.56 84 THR A O 1
ATOM 562 N N . VAL A 1 85 ? -13.393 1.773 9.667 1.00 98.81 85 VAL A N 1
ATOM 563 C CA . VAL A 1 85 ? -12.337 0.873 10.121 1.00 98.81 85 VAL A CA 1
ATOM 564 C C . VAL A 1 85 ? -11.987 1.200 11.561 1.00 98.81 85 VAL A C 1
ATOM 566 O O . VAL A 1 85 ? -11.592 2.327 11.860 1.00 98.81 85 VAL A O 1
ATOM 569 N N . THR A 1 86 ? -12.088 0.207 12.436 1.00 98.88 86 THR A N 1
ATOM 570 C CA . THR A 1 86 ? -11.575 0.269 13.805 1.00 98.88 86 THR A CA 1
ATOM 571 C C . THR A 1 86 ? -10.237 -0.454 13.866 1.00 98.88 86 THR A C 1
ATOM 573 O O . THR A 1 86 ? -10.091 -1.558 13.335 1.00 98.88 86 THR A O 1
ATOM 576 N N . PHE A 1 87 ? -9.249 0.167 14.499 1.00 98.88 87 PHE A N 1
ATOM 577 C CA . PHE A 1 87 ? -7.908 -0.384 14.629 1.00 98.88 87 PHE A CA 1
ATOM 578 C C . PHE A 1 87 ? -7.266 -0.002 15.959 1.00 98.88 87 PHE A C 1
ATOM 580 O O . PHE A 1 87 ? -7.630 0.996 16.583 1.00 98.88 87 PHE A O 1
ATOM 587 N N . THR A 1 88 ? -6.285 -0.792 16.374 1.00 98.75 88 THR A N 1
ATOM 588 C CA . THR A 1 88 ? -5.451 -0.520 17.538 1.00 98.75 88 THR A CA 1
ATOM 589 C C . THR A 1 88 ? -4.044 -0.101 17.130 1.00 98.75 88 THR A C 1
ATOM 591 O O . THR A 1 88 ? -3.560 -0.466 16.055 1.00 98.75 88 THR A O 1
ATOM 594 N N . LEU A 1 89 ? -3.399 0.684 17.993 1.00 98.69 89 LEU A N 1
ATOM 595 C CA . LEU A 1 89 ? -1.995 1.067 17.907 1.00 98.69 89 LEU A CA 1
ATOM 596 C C . LEU A 1 89 ? -1.315 0.772 19.242 1.00 98.69 89 LEU A C 1
ATOM 598 O O . LEU A 1 89 ? -1.752 1.267 20.283 1.00 98.69 89 LEU A O 1
ATOM 602 N N . SER A 1 90 ? -0.220 0.022 19.206 1.00 98.31 90 SER A N 1
ATOM 603 C CA . SER A 1 90 ? 0.621 -0.241 20.374 1.00 98.31 90 SER A CA 1
ATOM 604 C C . SER A 1 90 ? 2.108 -0.210 20.035 1.00 98.31 90 SER A C 1
ATOM 606 O O . SER A 1 90 ? 2.486 -0.239 18.867 1.00 98.31 90 SER A O 1
ATOM 608 N N . ASP A 1 91 ? 2.967 -0.098 21.045 1.00 97.94 91 ASP A N 1
ATOM 609 C CA . ASP A 1 91 ? 4.393 -0.393 20.891 1.00 97.94 91 ASP A CA 1
ATOM 610 C C . ASP A 1 91 ? 4.641 -1.917 20.881 1.00 97.94 91 ASP A C 1
ATOM 612 O O . ASP A 1 91 ? 3.707 -2.720 20.990 1.00 97.94 91 ASP A O 1
ATOM 616 N N . PHE A 1 92 ? 5.897 -2.352 20.750 1.00 97.12 92 PHE A N 1
ATOM 617 C CA . PHE A 1 92 ? 6.219 -3.786 20.746 1.00 97.12 92 PHE A CA 1
ATOM 618 C C . PHE A 1 92 ? 5.995 -4.475 22.098 1.00 97.12 92 PHE A C 1
ATOM 620 O O . PHE A 1 92 ? 5.853 -5.694 22.131 1.00 97.12 92 PHE A O 1
ATOM 627 N N . SER A 1 93 ? 5.902 -3.721 23.198 1.00 96.81 93 SER A N 1
ATOM 628 C CA . SER A 1 93 ? 5.528 -4.258 24.513 1.00 96.81 93 SER A CA 1
ATOM 629 C C . SER A 1 93 ? 4.010 -4.343 24.728 1.00 96.81 93 SER A C 1
ATOM 631 O O . SER A 1 93 ? 3.561 -4.781 25.784 1.00 96.81 93 SER A O 1
ATOM 633 N N . GLY A 1 94 ? 3.207 -3.942 23.734 1.00 96.12 94 GLY A N 1
ATOM 634 C CA . GLY A 1 94 ? 1.746 -3.960 23.798 1.00 96.12 94 GLY A CA 1
ATOM 635 C C . GLY A 1 94 ? 1.133 -2.715 24.439 1.00 96.12 94 GLY A C 1
ATOM 636 O O . GLY A 1 94 ? -0.085 -2.652 24.609 1.00 96.12 94 GLY A O 1
ATOM 637 N N . LYS A 1 95 ? 1.929 -1.695 24.764 1.00 96.38 95 LYS A N 1
ATOM 638 C CA . LYS A 1 95 ? 1.415 -0.469 25.375 1.00 96.38 95 LYS A CA 1
ATOM 639 C C . LYS A 1 95 ? 0.694 0.390 24.334 1.00 96.38 95 LYS A C 1
ATOM 641 O O . LYS A 1 95 ? 1.259 0.612 23.263 1.00 96.38 95 LYS A O 1
ATOM 646 N N . PRO A 1 96 ? -0.508 0.917 24.622 1.00 97.25 96 PRO A N 1
ATOM 647 C CA . PRO A 1 96 ? -1.271 1.688 23.647 1.00 97.25 96 PRO A CA 1
ATOM 648 C C . PRO A 1 96 ? -0.557 2.985 23.236 1.00 97.25 96 PRO A C 1
ATOM 650 O O . PRO A 1 96 ? 0.011 3.694 24.071 1.00 97.25 96 PRO A O 1
ATOM 653 N N . LEU A 1 97 ? -0.620 3.310 21.944 1.00 97.62 97 LEU A N 1
ATOM 654 C CA . LEU A 1 97 ? -0.042 4.521 21.359 1.00 97.62 97 LEU A CA 1
ATOM 655 C C . LEU A 1 97 ? -1.113 5.553 21.037 1.00 97.62 97 LEU A C 1
ATOM 657 O O . LEU A 1 97 ? -2.161 5.222 20.489 1.00 97.62 97 LEU A O 1
ATOM 661 N N . LYS A 1 98 ? -0.794 6.827 21.280 1.00 96.31 98 LYS A N 1
ATOM 662 C CA . LYS A 1 98 ? -1.525 7.932 20.657 1.00 96.31 98 LYS A CA 1
ATOM 663 C C . LYS A 1 98 ? -1.166 8.035 19.177 1.00 96.31 98 LYS A C 1
ATOM 665 O O . LYS A 1 98 ? -0.002 7.841 18.836 1.00 96.31 98 LYS A O 1
ATOM 670 N N . ILE A 1 99 ? -2.107 8.433 18.312 1.00 96.12 99 ILE A N 1
ATOM 671 C CA . ILE A 1 99 ? -1.788 8.739 16.898 1.00 96.12 99 ILE A CA 1
ATOM 672 C C . ILE A 1 99 ? -0.656 9.772 16.803 1.00 96.12 99 ILE A C 1
ATOM 674 O O . ILE A 1 99 ? 0.220 9.637 15.959 1.00 96.12 99 ILE A O 1
ATOM 678 N N . THR A 1 100 ? -0.609 10.753 17.708 1.00 96.12 100 THR A N 1
ATOM 679 C CA . THR A 1 100 ? 0.450 11.777 17.750 1.00 96.12 100 THR A CA 1
ATOM 680 C C . THR A 1 100 ? 1.850 11.233 18.061 1.00 96.12 100 THR A C 1
ATOM 682 O O . THR A 1 100 ? 2.820 11.970 17.926 1.00 96.12 100 THR A O 1
ATOM 685 N N . ALA A 1 101 ? 1.980 9.962 18.460 1.00 96.12 101 ALA A N 1
ATOM 686 C CA . ALA A 1 101 ? 3.270 9.288 18.618 1.00 96.12 101 ALA A CA 1
ATOM 687 C C . ALA A 1 101 ? 3.833 8.723 17.296 1.00 96.12 101 ALA A C 1
ATOM 689 O O . ALA A 1 101 ? 4.925 8.148 17.303 1.00 96.12 101 ALA A O 1
ATOM 690 N N . LEU A 1 102 ? 3.081 8.834 16.195 1.00 97.31 102 LEU A N 1
ATOM 691 C CA . LEU A 1 102 ? 3.490 8.446 14.844 1.00 97.31 102 LEU A CA 1
ATOM 692 C C . LEU A 1 102 ? 4.211 9.595 14.118 1.00 97.31 102 LEU A C 1
ATOM 694 O O . LEU A 1 102 ? 4.231 10.730 14.584 1.00 97.31 102 LEU A O 1
ATOM 698 N N . ASP A 1 103 ? 4.776 9.317 12.944 1.00 96.50 103 ASP A N 1
ATOM 699 C CA . ASP A 1 103 ? 5.361 10.361 12.080 1.00 96.50 103 ASP A CA 1
ATOM 700 C C . ASP A 1 103 ? 4.307 11.057 11.195 1.00 96.50 103 ASP A C 1
ATOM 702 O O . ASP A 1 103 ? 4.620 11.954 10.412 1.00 96.50 103 ASP A O 1
ATOM 706 N N . GLY A 1 104 ? 3.055 10.607 11.270 1.00 96.50 104 GLY A N 1
ATOM 707 C CA . GLY A 1 104 ? 1.942 11.106 10.481 1.00 96.50 104 GLY A CA 1
ATOM 708 C C . GLY A 1 104 ? 0.663 10.323 10.752 1.00 96.50 104 GLY A C 1
ATOM 709 O O . GLY A 1 104 ? 0.658 9.310 11.455 1.00 96.50 104 GLY A O 1
ATOM 710 N N . ASN A 1 105 ? -0.434 10.778 10.150 1.00 97.38 105 ASN A N 1
ATOM 711 C CA . ASN A 1 105 ? -1.684 10.027 10.155 1.00 97.38 105 ASN A CA 1
ATOM 712 C C . ASN A 1 105 ? -1.464 8.621 9.558 1.00 97.38 105 ASN A C 1
ATOM 714 O O . ASN A 1 105 ? -0.821 8.519 8.505 1.00 97.38 105 ASN A O 1
ATOM 718 N N . PRO A 1 106 ? -2.034 7.552 10.152 1.00 97.69 106 PRO A N 1
ATOM 719 C CA . PRO A 1 106 ? -2.099 6.256 9.491 1.00 97.69 106 PRO A CA 1
ATOM 720 C C . PRO A 1 106 ? -2.695 6.384 8.083 1.00 97.69 106 PRO A C 1
ATOM 722 O O . PRO A 1 106 ? -3.418 7.331 7.771 1.00 97.69 106 PRO A O 1
ATOM 725 N N . SER A 1 107 ? -2.388 5.445 7.199 1.00 97.81 107 SER A N 1
ATOM 726 C CA . SER A 1 107 ? -2.979 5.393 5.856 1.00 97.81 107 SER A CA 1
ATOM 727 C C . SER A 1 107 ? -3.766 4.100 5.709 1.00 97.81 107 SER A C 1
ATOM 729 O O . SER A 1 107 ? -3.261 3.055 6.103 1.00 97.81 107 SER A O 1
ATOM 731 N N . LEU A 1 108 ? -4.984 4.159 5.162 1.00 98.62 108 LEU A N 1
ATOM 732 C CA . LEU A 1 108 ? -5.823 2.979 4.908 1.00 98.62 108 LEU A CA 1
ATOM 733 C C . LEU A 1 108 ? -6.256 2.937 3.442 1.00 98.62 108 LEU A C 1
ATOM 735 O O . LEU A 1 108 ? -6.536 3.987 2.865 1.00 98.62 108 LEU A O 1
ATOM 739 N N . ASN A 1 109 ? -6.311 1.747 2.852 1.00 98.56 109 ASN A N 1
ATOM 740 C CA . ASN A 1 109 ? -6.914 1.482 1.544 1.00 98.56 109 ASN A CA 1
ATOM 741 C C . ASN A 1 109 ? -7.885 0.304 1.640 1.00 98.56 109 ASN A C 1
ATOM 743 O O . ASN A 1 109 ? -7.898 -0.408 2.646 1.00 98.56 109 ASN A O 1
ATOM 747 N N . ILE A 1 110 ? -8.696 0.109 0.601 1.00 98.75 110 ILE A N 1
ATOM 748 C CA . ILE A 1 110 ? -9.588 -1.046 0.502 1.00 98.75 110 ILE A CA 1
ATOM 749 C C . ILE A 1 110 ? -9.612 -1.596 -0.922 1.00 98.75 110 ILE A C 1
ATOM 751 O O . ILE A 1 110 ? -9.742 -0.853 -1.896 1.00 98.75 110 ILE A O 1
ATOM 755 N N . ALA A 1 111 ? -9.493 -2.914 -1.030 1.00 98.69 111 ALA A N 1
ATOM 756 C CA . ALA A 1 111 ? -9.546 -3.659 -2.279 1.00 98.69 111 ALA A CA 1
ATOM 757 C C . ALA A 1 111 ? -10.447 -4.889 -2.134 1.00 98.69 111 ALA A C 1
ATOM 759 O O . ALA A 1 111 ? -10.741 -5.318 -1.019 1.00 98.69 111 ALA A O 1
ATOM 760 N N . TYR A 1 112 ? -10.854 -5.478 -3.252 1.00 98.56 112 TYR A N 1
ATOM 761 C CA . TYR A 1 112 ? -11.563 -6.755 -3.295 1.00 98.56 112 TYR A CA 1
ATOM 762 C C . TYR A 1 112 ? -10.920 -7.707 -4.296 1.00 98.56 112 TYR A C 1
ATOM 764 O O . TYR A 1 112 ? -10.201 -7.284 -5.207 1.00 98.56 112 TYR A O 1
ATOM 772 N N . ILE A 1 113 ? -11.166 -9.001 -4.114 1.00 97.81 113 ILE A N 1
ATOM 773 C CA . ILE A 1 113 ? -10.812 -10.015 -5.100 1.00 97.81 113 ILE A CA 1
ATOM 774 C C . ILE A 1 113 ? -11.925 -10.065 -6.141 1.00 97.81 113 ILE A C 1
ATOM 776 O O . ILE A 1 113 ? -13.038 -10.493 -5.846 1.00 97.81 113 ILE A O 1
ATOM 780 N N . LYS A 1 114 ? -11.603 -9.668 -7.370 1.00 95.69 114 LYS A N 1
ATOM 781 C CA . LYS A 1 114 ? -12.435 -9.926 -8.542 1.00 95.69 114 LYS A CA 1
ATOM 782 C C . LYS A 1 114 ? -12.058 -11.287 -9.116 1.00 95.69 114 LYS A C 1
ATOM 784 O O . LYS A 1 114 ? -10.879 -11.506 -9.400 1.00 95.69 114 LYS A O 1
ATOM 789 N N . ALA A 1 115 ? -13.036 -12.167 -9.295 1.00 91.62 115 ALA A N 1
ATOM 790 C CA . ALA A 1 115 ? -12.895 -13.381 -10.089 1.00 91.62 115 ALA A CA 1
ATOM 791 C C . ALA A 1 115 ? -13.436 -13.135 -11.502 1.00 91.62 115 ALA A C 1
ATOM 793 O O . ALA A 1 115 ? -14.384 -12.373 -11.684 1.00 91.62 115 ALA A O 1
ATOM 794 N N . ASP A 1 116 ? -12.794 -13.731 -12.496 1.00 87.69 116 ASP A N 1
ATOM 795 C CA . ASP A 1 116 ? -13.363 -13.892 -13.826 1.00 87.69 116 ASP A CA 1
ATOM 796 C C . ASP A 1 116 ? -14.262 -15.132 -13.832 1.00 87.69 116 ASP A C 1
ATOM 798 O O . ASP A 1 116 ? -13.807 -16.218 -13.471 1.00 87.69 116 ASP A O 1
ATOM 802 N N . ASP A 1 117 ? -15.527 -14.973 -14.216 1.00 85.00 117 ASP A N 1
ATOM 803 C CA . ASP A 1 117 ? -16.512 -16.059 -14.156 1.00 85.00 117 ASP A CA 1
ATOM 804 C C . ASP A 1 117 ? -16.228 -17.174 -15.173 1.00 85.00 117 ASP A C 1
ATOM 806 O O . ASP A 1 117 ? -16.594 -18.326 -14.944 1.00 85.00 117 ASP A O 1
ATOM 810 N N . ALA A 1 118 ? -15.571 -16.855 -16.294 1.00 88.06 118 ALA A N 1
ATOM 811 C CA . ALA A 1 118 ? -15.298 -17.816 -17.356 1.00 88.06 118 ALA A CA 1
ATOM 812 C C . ALA A 1 118 ? -14.032 -18.631 -17.077 1.00 88.06 118 ALA A C 1
ATOM 814 O O . ALA A 1 118 ? -13.992 -19.832 -17.346 1.00 88.06 118 ALA A O 1
ATOM 815 N N . THR A 1 119 ? -12.987 -17.991 -16.552 1.00 86.88 119 THR A N 1
ATOM 816 C CA . THR A 1 119 ? -11.676 -18.626 -16.366 1.00 86.88 119 THR A CA 1
ATOM 817 C C . THR A 1 119 ? -11.351 -18.954 -14.911 1.00 86.88 119 THR A C 1
ATOM 819 O O . THR A 1 119 ? -10.368 -19.644 -14.646 1.00 86.88 119 THR A O 1
ATOM 822 N N . GLY A 1 120 ? -12.100 -18.404 -13.952 1.00 85.25 120 GLY A N 1
ATOM 823 C CA . GLY A 1 120 ? -11.770 -18.456 -12.527 1.00 85.25 120 GLY A CA 1
ATOM 824 C C . GLY A 1 120 ? -10.542 -17.620 -12.140 1.00 85.25 120 GLY A C 1
ATOM 825 O O . GLY A 1 120 ? -10.098 -17.673 -10.989 1.00 85.25 120 GLY A O 1
ATOM 826 N N . TYR A 1 121 ? -9.963 -16.839 -13.065 1.00 87.31 121 TYR A N 1
ATOM 827 C CA . TYR A 1 121 ? -8.782 -16.028 -12.766 1.00 87.31 121 TYR A CA 1
ATOM 828 C C . TYR A 1 121 ? -9.146 -14.918 -11.786 1.00 87.31 121 TYR A C 1
ATOM 830 O O . TYR A 1 121 ? -10.016 -14.090 -12.039 1.00 87.31 121 TYR A O 1
ATOM 838 N N . THR A 1 122 ? -8.432 -14.868 -10.665 1.00 92.56 122 THR A N 1
ATOM 839 C CA . THR A 1 122 ? -8.642 -13.837 -9.649 1.00 92.56 122 THR A CA 1
ATOM 840 C C . THR A 1 122 ? -7.635 -12.699 -9.764 1.00 92.56 122 THR A C 1
ATOM 842 O O . THR A 1 122 ? -6.493 -12.892 -10.184 1.00 92.56 122 THR A O 1
ATOM 845 N N . GLN A 1 123 ? -8.017 -11.499 -9.341 1.00 94.81 123 GLN A N 1
ATOM 846 C CA . GLN A 1 123 ? -7.124 -10.349 -9.202 1.00 94.81 123 GLN A CA 1
ATOM 847 C C . GLN A 1 123 ? -7.622 -9.403 -8.112 1.00 94.81 123 GLN A C 1
ATOM 849 O O . GLN A 1 123 ? -8.817 -9.327 -7.845 1.00 94.81 123 GLN A O 1
ATOM 854 N N . TRP A 1 124 ? -6.699 -8.675 -7.489 1.00 97.62 124 TRP A N 1
ATOM 855 C CA . TRP A 1 124 ? -7.066 -7.590 -6.586 1.00 97.62 124 TRP A CA 1
ATOM 856 C C . TRP A 1 124 ? -7.475 -6.360 -7.393 1.00 97.62 124 TRP A C 1
ATOM 858 O O . TRP A 1 124 ? -6.810 -6.010 -8.368 1.00 97.62 124 TRP A O 1
ATOM 868 N N . VAL A 1 125 ? -8.548 -5.703 -6.967 1.00 97.94 125 VAL A N 1
ATOM 869 C CA . VAL A 1 125 ? -9.031 -4.434 -7.516 1.00 97.94 125 VAL A CA 1
ATOM 870 C C . VAL A 1 125 ? -9.237 -3.470 -6.353 1.00 97.94 125 VAL A C 1
ATOM 872 O O . VAL A 1 125 ? -9.931 -3.789 -5.391 1.00 97.94 125 VAL A O 1
ATOM 875 N N . ASN A 1 126 ? -8.603 -2.305 -6.416 1.00 98.50 126 ASN A N 1
ATOM 876 C CA . ASN A 1 126 ? -8.673 -1.278 -5.385 1.00 98.50 126 ASN A CA 1
ATOM 877 C C . ASN A 1 126 ? -9.862 -0.344 -5.639 1.00 98.50 126 ASN A C 1
ATOM 879 O O . ASN A 1 126 ? -10.095 0.063 -6.781 1.00 98.50 126 ASN A O 1
ATOM 883 N N . TYR A 1 127 ? -10.586 0.010 -4.579 1.00 98.44 127 TYR A N 1
ATOM 884 C CA . TYR A 1 127 ? -11.672 0.991 -4.633 1.00 98.44 127 TYR A CA 1
ATOM 885 C C . TYR A 1 127 ? -11.182 2.430 -4.456 1.00 98.44 127 TYR A C 1
ATOM 887 O O . TYR A 1 127 ? -11.735 3.357 -5.041 1.00 98.44 127 TYR A O 1
ATOM 895 N N . THR A 1 128 ? -10.140 2.627 -3.653 1.00 97.69 128 THR A N 1
ATOM 896 C CA . THR A 1 128 ? -9.496 3.923 -3.430 1.00 97.69 128 THR A CA 1
ATOM 897 C C . THR A 1 128 ? -8.523 4.210 -4.567 1.00 97.69 128 THR A C 1
ATOM 899 O O . THR A 1 128 ? -7.409 3.681 -4.619 1.00 97.69 128 THR A O 1
ATOM 902 N N . THR A 1 129 ? -8.964 5.038 -5.508 1.00 97.06 129 THR A N 1
ATOM 903 C CA . THR A 1 129 ? -8.203 5.371 -6.711 1.00 97.06 129 THR A CA 1
ATOM 904 C C . THR A 1 129 ? -8.215 6.871 -6.981 1.00 97.06 129 THR A C 1
ATOM 906 O O . THR A 1 129 ? -9.102 7.588 -6.520 1.00 97.06 129 THR A O 1
ATOM 909 N N . ALA A 1 130 ? -7.218 7.344 -7.722 1.00 95.38 130 ALA A N 1
ATOM 910 C CA . ALA A 1 130 ? -7.156 8.712 -8.215 1.00 95.38 130 ALA A CA 1
ATOM 911 C C . ALA A 1 130 ? -6.573 8.739 -9.628 1.00 95.38 130 ALA A C 1
ATOM 913 O O . ALA A 1 130 ? -5.767 7.886 -10.000 1.00 95.38 130 ALA A O 1
ATOM 914 N N . ASP A 1 131 ? -6.961 9.733 -10.415 1.00 96.38 131 ASP A N 1
ATOM 915 C CA . ASP A 1 131 ? -6.321 9.983 -11.700 1.00 96.38 131 ASP A CA 1
ATOM 916 C C . ASP A 1 131 ? -4.937 10.602 -11.485 1.00 96.38 131 ASP A C 1
ATOM 918 O O . ASP A 1 131 ? -4.727 11.370 -10.544 1.00 96.38 131 ASP A O 1
ATOM 922 N N . ALA A 1 132 ? -3.996 10.294 -12.373 1.00 95.00 132 ALA A N 1
ATOM 923 C CA . ALA A 1 132 ? -2.687 10.932 -12.386 1.00 95.00 132 ALA A CA 1
ATOM 924 C C . ALA A 1 132 ? -2.388 11.463 -13.787 1.00 95.00 132 ALA A C 1
ATOM 926 O O . ALA A 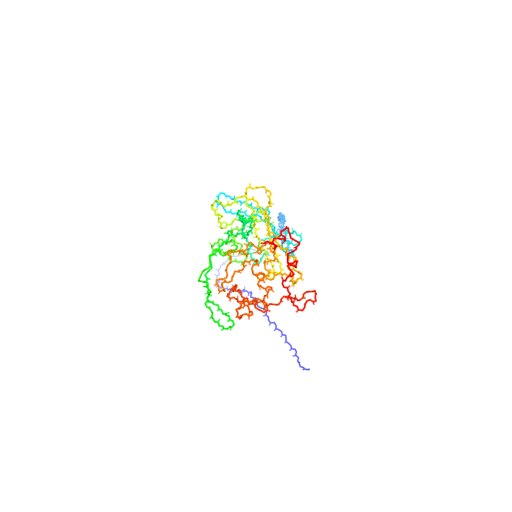1 132 ? -2.446 10.723 -14.769 1.00 95.00 132 ALA A O 1
ATOM 927 N N . ALA A 1 133 ? -2.076 12.754 -13.872 1.00 96.62 133 ALA A N 1
ATOM 928 C CA . ALA A 1 133 ? -1.565 13.354 -15.093 1.00 96.62 133 ALA A CA 1
ATOM 929 C C . ALA A 1 133 ? -0.096 12.960 -15.276 1.00 96.62 133 ALA A C 1
ATOM 931 O O . ALA A 1 133 ? 0.655 12.931 -14.301 1.00 96.62 133 ALA A O 1
ATOM 932 N N . GLY A 1 134 ? 0.300 12.677 -16.512 1.00 97.25 134 GLY A N 1
ATOM 933 C CA . GLY A 1 134 ? 1.710 12.565 -16.850 1.00 97.25 134 GLY A CA 1
ATOM 934 C C . GLY A 1 134 ? 2.362 13.939 -16.834 1.00 97.25 134 GLY A C 1
ATOM 935 O O . GLY A 1 134 ? 1.768 14.923 -17.284 1.00 97.25 134 GLY A O 1
ATOM 936 N N . ALA A 1 135 ? 3.593 14.004 -16.348 1.00 97.56 135 ALA A N 1
ATOM 937 C CA . ALA A 1 135 ? 4.387 15.221 -16.332 1.00 97.56 135 ALA A CA 1
ATOM 938 C C . ALA A 1 135 ? 5.753 15.004 -16.999 1.00 97.56 135 ALA A C 1
ATOM 940 O O . ALA A 1 135 ? 6.263 13.881 -17.044 1.00 97.56 135 ALA A O 1
ATOM 941 N N . PRO A 1 136 ? 6.388 16.073 -17.516 1.00 97.88 136 PRO A N 1
ATOM 942 C CA . PRO A 1 136 ? 7.771 15.989 -17.955 1.00 97.88 136 PRO A CA 1
ATOM 943 C C . PRO A 1 136 ? 8.679 15.453 -16.842 1.00 97.88 136 PRO A C 1
ATOM 945 O O . PRO A 1 136 ? 8.497 15.757 -15.660 1.00 97.88 136 PRO A O 1
ATOM 948 N N . TYR A 1 137 ? 9.675 14.661 -17.221 1.00 97.75 137 TYR A N 1
ATOM 949 C CA . TYR A 1 137 ? 10.627 14.056 -16.290 1.00 97.75 137 TYR A CA 1
ATOM 950 C C . TYR A 1 137 ? 12.029 14.035 -16.893 1.00 97.75 137 TYR A C 1
ATOM 952 O O . TYR A 1 137 ? 12.196 14.070 -18.111 1.00 97.75 137 TYR A O 1
ATOM 960 N N . THR A 1 138 ? 13.053 13.970 -16.046 1.00 97.81 138 THR A N 1
ATOM 961 C CA . THR A 1 138 ? 14.448 13.924 -16.496 1.00 97.81 138 THR A CA 1
ATOM 962 C C . THR A 1 138 ? 14.959 12.496 -16.446 1.00 97.81 138 THR A C 1
ATOM 964 O O . THR A 1 138 ? 15.031 11.894 -15.377 1.00 97.81 138 THR A O 1
ATOM 967 N N . PHE A 1 139 ? 15.381 11.964 -17.589 1.00 96.69 139 PHE A N 1
ATOM 968 C CA . PHE A 1 139 ? 16.000 10.648 -17.679 1.00 96.69 139 PHE A CA 1
ATOM 969 C C . PHE A 1 139 ? 17.373 10.744 -18.330 1.00 96.69 139 PHE A C 1
ATOM 971 O O . PHE A 1 139 ? 17.501 11.208 -19.462 1.00 96.69 139 PHE A O 1
ATOM 978 N N . LYS A 1 140 ? 18.410 10.316 -17.597 1.00 93.50 140 LYS A N 1
ATOM 979 C CA . LYS A 1 140 ? 19.817 10.363 -18.039 1.00 93.50 140 LYS A CA 1
ATOM 980 C C . LYS A 1 140 ? 20.227 11.753 -18.557 1.00 93.50 140 LYS A C 1
ATOM 982 O O . LYS A 1 140 ? 20.848 11.881 -19.604 1.00 93.50 140 LYS A O 1
ATOM 987 N N . GLY A 1 141 ? 19.829 12.796 -17.821 1.00 95.56 141 GLY A N 1
ATOM 988 C CA . GLY A 1 141 ? 20.135 14.197 -18.136 1.00 95.56 141 GLY A CA 1
ATOM 989 C C . GLY A 1 141 ? 19.261 14.831 -19.221 1.00 95.56 141 GLY A C 1
ATOM 990 O O . GLY A 1 141 ? 19.450 16.002 -19.530 1.00 95.56 141 GLY A O 1
ATOM 991 N N . VAL A 1 142 ? 18.294 14.099 -19.783 1.00 96.75 142 VAL A N 1
ATOM 992 C CA . VAL A 1 142 ? 17.421 14.595 -20.853 1.00 96.75 142 VAL A CA 1
ATOM 993 C C . VAL A 1 142 ? 15.983 14.689 -20.363 1.00 96.75 142 VAL A C 1
ATOM 995 O O . VAL A 1 142 ? 15.434 13.711 -19.855 1.00 96.75 142 VAL A O 1
ATOM 998 N N . THR A 1 143 ? 15.352 15.843 -20.566 1.00 97.81 143 THR A N 1
ATOM 999 C CA . THR A 1 143 ? 13.916 16.018 -20.325 1.00 97.81 143 THR A CA 1
ATOM 1000 C C . THR A 1 143 ? 13.108 15.225 -21.350 1.00 97.81 143 THR A C 1
ATOM 1002 O O . THR A 1 143 ? 13.306 15.353 -22.561 1.00 97.81 143 THR A O 1
ATOM 1005 N N . LYS A 1 144 ? 12.185 14.401 -20.865 1.00 97.75 144 LYS A N 1
ATOM 1006 C CA . LYS A 1 144 ? 11.272 13.564 -21.642 1.00 97.75 144 LYS A CA 1
ATOM 1007 C C . LYS A 1 144 ? 9.831 13.967 -21.345 1.00 97.75 144 LYS A C 1
ATOM 1009 O O . LYS A 1 144 ? 9.519 14.407 -20.241 1.00 97.75 144 LYS A O 1
ATOM 1014 N N . GLN A 1 145 ? 8.973 13.819 -22.349 1.00 97.94 145 GLN A N 1
ATOM 1015 C CA . GLN A 1 145 ? 7.526 13.922 -22.182 1.00 97.94 145 GLN A CA 1
ATOM 1016 C C . GLN A 1 145 ? 6.972 12.581 -21.689 1.00 97.94 145 GLN A C 1
ATOM 1018 O O . GLN A 1 145 ? 7.556 11.544 -22.018 1.00 97.94 145 GLN A O 1
ATOM 1023 N N . PRO A 1 146 ? 5.879 12.586 -20.911 1.00 98.06 146 PRO A N 1
ATOM 1024 C CA . PRO A 1 146 ? 5.267 11.355 -20.436 1.00 98.06 146 PRO A CA 1
ATOM 1025 C C . PRO A 1 146 ? 4.710 10.531 -21.604 1.00 98.06 146 PRO A C 1
ATOM 1027 O O . PRO A 1 146 ? 4.228 11.086 -22.593 1.00 98.06 146 PRO A O 1
ATOM 1030 N N . ALA A 1 147 ? 4.749 9.204 -21.481 1.00 97.81 147 ALA A N 1
ATOM 1031 C CA . ALA A 1 147 ? 4.168 8.288 -22.461 1.00 97.81 147 ALA A CA 1
ATOM 1032 C C . ALA A 1 147 ? 2.637 8.415 -22.556 1.00 97.81 147 ALA A C 1
ATOM 1034 O O . ALA A 1 147 ? 2.059 8.191 -23.619 1.00 97.81 147 ALA A O 1
ATOM 1035 N N . LEU A 1 148 ? 1.982 8.775 -21.450 1.00 97.44 148 LEU A N 1
ATOM 1036 C CA . LEU A 1 148 ? 0.540 8.971 -21.348 1.00 97.44 148 LEU A CA 1
ATOM 1037 C C . LEU A 1 148 ? 0.249 10.343 -20.736 1.00 97.44 148 LEU A C 1
ATOM 1039 O O . LEU A 1 148 ? 0.824 10.719 -19.718 1.00 97.44 148 LEU A O 1
ATOM 1043 N N . THR A 1 149 ? -0.701 11.078 -21.312 1.00 97.00 149 THR A N 1
ATOM 1044 C CA . THR A 1 149 ? -1.137 12.374 -20.766 1.00 97.00 149 THR A CA 1
ATOM 1045 C C . THR A 1 149 ? -1.842 12.220 -19.423 1.00 97.00 149 THR A C 1
ATOM 1047 O O . THR A 1 149 ? -1.735 13.077 -18.548 1.00 97.00 149 THR A O 1
ATOM 1050 N N . THR A 1 150 ? -2.590 11.136 -19.237 1.00 96.56 150 THR A N 1
ATOM 1051 C CA . THR A 1 150 ? -3.298 10.827 -17.996 1.00 96.56 150 THR A CA 1
ATOM 1052 C C . THR A 1 150 ? -3.495 9.325 -17.876 1.00 96.56 150 THR A C 1
ATOM 1054 O O . THR A 1 150 ? -3.817 8.651 -18.854 1.00 96.56 150 THR A O 1
ATOM 1057 N N . VAL A 1 151 ? -3.363 8.814 -16.658 1.00 96.06 151 VAL A N 1
ATOM 1058 C CA . VAL A 1 151 ? -3.821 7.481 -16.264 1.00 96.06 151 VAL A CA 1
ATOM 1059 C C . VAL A 1 151 ? -5.013 7.629 -15.328 1.00 96.06 151 VAL A C 1
ATOM 1061 O O . VAL A 1 151 ? -5.039 8.511 -14.467 1.00 96.06 151 VAL A O 1
ATOM 1064 N N . LYS A 1 152 ? -6.026 6.788 -15.530 1.00 94.94 152 LYS A N 1
ATOM 1065 C CA . LYS A 1 152 ? -7.265 6.810 -14.753 1.00 94.94 152 LYS A CA 1
ATOM 1066 C C . LYS A 1 152 ? -7.235 5.755 -13.661 1.00 94.94 152 LYS A C 1
ATOM 1068 O O . LYS A 1 152 ? -6.640 4.697 -13.849 1.00 94.94 152 LYS A O 1
ATOM 1073 N N . ALA A 1 153 ? -7.914 6.038 -12.553 1.00 94.00 153 ALA A N 1
ATOM 1074 C CA . ALA A 1 153 ? -8.146 5.075 -11.477 1.00 94.00 153 ALA A CA 1
ATOM 1075 C C . ALA A 1 153 ? -6.864 4.392 -10.946 1.00 94.00 153 ALA A C 1
ATOM 1077 O O . ALA A 1 153 ? -6.851 3.190 -10.665 1.00 94.00 153 ALA A O 1
ATOM 1078 N N . ARG A 1 154 ? -5.784 5.162 -10.760 1.00 96.06 154 ARG A N 1
ATOM 1079 C CA . ARG A 1 154 ? -4.544 4.672 -10.150 1.00 96.06 154 ARG A CA 1
ATOM 1080 C C . ARG A 1 154 ? -4.807 4.312 -8.681 1.00 96.06 154 ARG A C 1
ATOM 1082 O O . ARG A 1 154 ? -5.223 5.190 -7.923 1.00 96.06 154 ARG A O 1
ATOM 1089 N N . PRO A 1 155 ? -4.563 3.063 -8.248 1.00 97.81 155 PRO A N 1
ATOM 1090 C CA . PRO A 1 155 ? -4.766 2.658 -6.860 1.00 97.81 155 PRO A CA 1
ATOM 1091 C C . PRO A 1 155 ? -3.920 3.451 -5.863 1.00 97.81 155 PRO A C 1
ATOM 1093 O O . PRO A 1 155 ? -2.735 3.703 -6.097 1.00 97.81 155 PRO A O 1
ATOM 1096 N N . GLY A 1 156 ? -4.511 3.781 -4.718 1.00 96.50 156 GLY A N 1
ATOM 1097 C CA . GLY A 1 156 ? -3.857 4.540 -3.660 1.00 96.50 156 GLY A CA 1
ATOM 1098 C C . GLY A 1 156 ? -4.426 4.248 -2.276 1.00 96.50 156 GLY A C 1
ATOM 1099 O O . GLY A 1 156 ? -5.079 3.232 -2.050 1.00 96.50 156 GLY A O 1
ATOM 1100 N N . PHE A 1 157 ? -4.126 5.142 -1.336 1.00 97.69 157 PHE A N 1
ATOM 1101 C CA . PHE A 1 157 ? -4.797 5.187 -0.040 1.00 97.69 157 PHE A CA 1
ATOM 1102 C C . PHE A 1 157 ? -6.046 6.061 -0.127 1.00 97.69 157 PHE A C 1
ATOM 1104 O O . PHE A 1 157 ? -6.097 6.989 -0.933 1.00 97.69 157 PHE A O 1
ATOM 1111 N N . ASP A 1 158 ? -7.028 5.787 0.729 1.00 98.19 158 ASP A N 1
ATOM 1112 C CA . ASP A 1 158 ? -8.187 6.658 0.897 1.00 98.19 158 ASP A CA 1
ATOM 1113 C C . ASP A 1 158 ? -7.718 8.067 1.297 1.00 98.19 158 ASP A C 1
ATOM 1115 O O . ASP A 1 158 ? -6.956 8.185 2.271 1.00 98.19 158 ASP A O 1
ATOM 1119 N N . PRO A 1 159 ? -8.151 9.128 0.593 1.00 97.00 159 PRO A N 1
ATOM 1120 C CA . PRO A 1 159 ? -7.733 10.484 0.905 1.00 97.00 159 PRO A CA 1
ATOM 1121 C C . PRO A 1 159 ? -8.261 10.927 2.271 1.00 97.00 159 PRO A C 1
ATOM 1123 O O . PRO A 1 159 ? -9.350 10.547 2.710 1.00 97.00 159 PRO A O 1
ATOM 1126 N N . LEU A 1 160 ? -7.483 11.772 2.944 1.00 96.25 160 LEU A N 1
ATOM 1127 C CA . LEU A 1 160 ? -7.946 12.471 4.137 1.00 96.25 160 LEU A CA 1
ATOM 1128 C C . LEU A 1 160 ? -8.827 13.668 3.734 1.00 96.25 160 LEU A C 1
ATOM 1130 O O . LEU A 1 160 ? -8.584 14.263 2.680 1.00 96.25 160 LEU A O 1
ATOM 1134 N N . PRO A 1 161 ? -9.808 14.060 4.566 1.00 93.62 161 PRO A N 1
ATOM 1135 C CA . PRO A 1 161 ? -10.577 15.281 4.356 1.00 93.62 161 PRO A CA 1
ATOM 1136 C C . PRO A 1 161 ? -9.672 16.511 4.245 1.00 93.62 161 PRO A C 1
ATOM 1138 O O . PRO A 1 161 ? -8.699 16.645 4.991 1.00 93.62 161 PRO A O 1
ATOM 1141 N N . THR A 1 162 ? -10.010 17.416 3.327 1.00 91.88 162 THR A N 1
ATOM 1142 C CA . THR A 1 162 ? -9.288 18.673 3.101 1.00 91.88 162 THR A CA 1
ATOM 1143 C C . THR A 1 162 ? -9.924 19.838 3.873 1.00 91.88 162 THR A C 1
ATOM 1145 O O . THR A 1 162 ? -11.152 19.929 3.888 1.00 91.88 162 THR A O 1
ATOM 1148 N N . PRO A 1 163 ? -9.132 20.774 4.432 1.00 92.69 163 PRO A N 1
ATOM 1149 C CA . PRO A 1 163 ? -7.670 20.760 4.480 1.00 92.69 163 PRO A CA 1
ATOM 1150 C C . PRO A 1 163 ? -7.149 19.699 5.460 1.00 92.69 163 PRO A C 1
ATOM 1152 O O . PRO A 1 163 ? -7.720 19.489 6.528 1.00 92.69 163 PRO A O 1
ATOM 1155 N N . VAL A 1 164 ? -6.040 19.043 5.106 1.00 92.81 164 VAL A N 1
ATOM 1156 C CA . VAL A 1 164 ? -5.351 18.135 6.032 1.00 92.81 164 VAL A CA 1
ATOM 1157 C C . VAL A 1 164 ? -4.571 18.991 7.037 1.00 92.81 164 VAL A C 1
ATOM 1159 O O . VAL A 1 164 ? -3.750 19.801 6.600 1.00 92.81 164 VAL A O 1
ATOM 1162 N N . PRO A 1 165 ? -4.795 18.847 8.357 1.00 94.19 165 PRO A N 1
ATOM 1163 C CA . PRO A 1 165 ? -4.047 19.606 9.355 1.00 94.19 165 PRO A CA 1
ATOM 1164 C C . PRO A 1 165 ? -2.538 19.351 9.271 1.00 94.19 165 PRO A C 1
ATOM 1166 O O . PRO A 1 165 ? -2.098 18.245 8.947 1.00 94.19 165 PRO A O 1
ATOM 1169 N N . ALA A 1 166 ? -1.739 20.366 9.609 1.00 94.81 166 ALA A N 1
ATOM 1170 C CA . ALA A 1 166 ? -0.297 20.204 9.740 1.00 94.81 166 ALA A CA 1
ATOM 1171 C C . ALA A 1 166 ? 0.035 19.264 10.911 1.00 94.81 166 ALA A C 1
ATOM 1173 O O . ALA A 1 166 ? -0.512 19.398 12.010 1.00 94.81 166 ALA A O 1
ATOM 1174 N N . TRP A 1 167 ? 0.958 18.328 10.681 1.00 93.56 167 TRP A N 1
ATOM 1175 C CA . TRP A 1 167 ? 1.473 17.455 11.737 1.00 93.56 167 TRP A CA 1
ATOM 1176 C C . TRP A 1 167 ? 2.161 18.302 12.828 1.00 93.56 167 TRP A C 1
ATOM 1178 O O . TRP A 1 167 ? 2.861 19.253 12.469 1.00 93.56 167 TRP A O 1
ATOM 1188 N N . PRO A 1 168 ? 1.983 18.022 14.138 1.00 94.50 168 PRO A N 1
ATOM 1189 C CA . PRO A 1 168 ? 1.479 16.792 14.763 1.00 94.50 168 PRO A CA 1
ATOM 1190 C C . PRO A 1 168 ? -0.036 16.702 14.986 1.00 94.50 168 PRO A C 1
ATOM 1192 O O . PRO A 1 168 ? -0.485 15.798 15.688 1.00 94.50 168 PRO A O 1
ATOM 1195 N N . THR A 1 169 ? -0.838 17.607 14.424 1.00 96.19 169 THR A N 1
ATOM 1196 C CA . THR A 1 169 ? -2.298 17.566 14.588 1.00 96.19 169 THR A CA 1
ATOM 1197 C C . THR A 1 169 ? -2.896 16.443 13.729 1.00 96.19 169 THR A C 1
ATOM 1199 O O . THR A 1 169 ? -2.772 16.494 12.501 1.00 96.19 169 THR A O 1
ATOM 1202 N N . PRO A 1 170 ? -3.554 15.424 14.321 1.00 95.75 170 PRO A N 1
ATOM 1203 C CA . PRO A 1 170 ? -4.194 14.368 13.544 1.00 95.75 170 PRO A CA 1
ATOM 1204 C C . PRO A 1 170 ? -5.333 14.909 12.675 1.00 95.75 170 PRO A C 1
ATOM 1206 O O . PRO A 1 170 ? -5.986 15.896 13.013 1.00 95.75 170 PRO A O 1
ATOM 1209 N N . SER A 1 171 ? -5.600 14.237 11.557 1.00 96.56 171 SER A N 1
ATOM 1210 C CA . SER A 1 171 ? -6.763 14.548 10.724 1.00 96.56 171 SER A CA 1
ATOM 1211 C C . SER A 1 171 ? -8.063 14.292 11.499 1.00 96.56 171 SER A C 1
ATOM 1213 O O . SER A 1 171 ? -8.156 13.268 12.182 1.00 96.56 171 SER A O 1
ATOM 1215 N N . PRO A 1 172 ? -9.102 15.136 11.336 1.00 94.44 172 PRO A N 1
ATOM 1216 C CA . PRO A 1 172 ? -10.405 14.925 11.973 1.00 94.44 172 PRO A CA 1
ATOM 1217 C C . PRO A 1 172 ? -11.124 13.651 11.497 1.00 94.44 172 PRO A C 1
ATOM 1219 O O . PRO A 1 172 ? -12.121 13.256 12.091 1.00 94.44 172 PRO A O 1
ATOM 1222 N N . ALA A 1 173 ? -10.624 12.983 10.449 1.00 95.50 173 ALA A N 1
ATOM 1223 C CA . ALA A 1 173 ? -11.108 11.664 10.040 1.00 95.50 173 ALA A CA 1
ATOM 1224 C C . ALA A 1 173 ? -10.836 10.561 11.077 1.00 95.50 173 ALA A C 1
ATOM 1226 O O . ALA A 1 173 ? -11.439 9.492 10.991 1.00 95.50 173 ALA A O 1
ATOM 1227 N N . TYR A 1 174 ? -9.916 10.791 12.020 1.00 97.38 174 TYR A N 1
ATOM 1228 C CA . TYR A 1 174 ? -9.591 9.851 13.085 1.00 97.38 174 TYR A CA 1
ATOM 1229 C C . TYR A 1 174 ? -10.321 10.213 14.370 1.00 97.38 174 TYR A C 1
ATOM 1231 O O . TYR A 1 174 ? -10.102 11.273 14.955 1.00 97.38 174 TYR A O 1
ATOM 1239 N N . ARG A 1 175 ? -11.139 9.282 14.851 1.00 97.50 175 ARG A N 1
ATOM 1240 C CA . ARG A 1 175 ? -11.795 9.359 16.152 1.00 97.50 175 ARG A CA 1
ATOM 1241 C C . ARG A 1 175 ? -11.084 8.436 17.134 1.00 97.50 175 ARG A C 1
ATOM 1243 O O . ARG A 1 175 ? -11.001 7.232 16.900 1.00 97.50 175 ARG A O 1
ATOM 1250 N N . GLU A 1 176 ? -10.597 8.984 18.242 1.00 97.50 176 GLU A N 1
ATOM 1251 C CA . GLU A 1 176 ? -10.121 8.181 19.373 1.00 97.50 176 GLU A CA 1
ATOM 1252 C C . GLU A 1 176 ? -11.329 7.609 20.128 1.00 97.50 176 GLU A C 1
ATOM 1254 O O . GLU A 1 176 ? -12.227 8.353 20.525 1.00 97.50 176 GLU A O 1
ATOM 1259 N N . ILE A 1 177 ? -11.375 6.286 20.287 1.00 97.88 177 ILE A N 1
ATOM 1260 C CA . ILE A 1 177 ? -12.383 5.601 21.112 1.00 97.88 177 ILE A CA 1
ATOM 1261 C C . ILE A 1 177 ? -11.852 5.462 22.539 1.00 97.88 177 ILE A C 1
ATOM 1263 O O . ILE A 1 177 ? -12.550 5.734 23.512 1.00 97.88 177 ILE A O 1
ATOM 1267 N N . SER A 1 178 ? -10.590 5.062 22.640 1.00 96.50 178 SER A N 1
ATOM 1268 C CA . SER A 1 178 ? -9.773 5.038 23.847 1.00 96.50 178 SER A CA 1
ATOM 1269 C C . SER A 1 178 ? -8.307 5.139 23.424 1.00 96.50 178 SER A C 1
ATOM 1271 O O . SER A 1 178 ? -7.984 4.941 22.251 1.00 96.50 178 SER A O 1
ATOM 1273 N N . VAL A 1 179 ? -7.394 5.444 24.349 1.00 94.38 179 VAL A N 1
ATOM 1274 C CA . VAL A 1 179 ? -5.962 5.517 24.017 1.00 94.38 179 VAL A CA 1
ATOM 1275 C C . VAL A 1 179 ? -5.512 4.192 23.390 1.00 94.38 179 VAL A C 1
ATOM 1277 O O . VAL A 1 179 ? -5.693 3.129 23.983 1.00 94.38 179 VAL A O 1
ATOM 1280 N N . GLY A 1 180 ? -4.934 4.255 22.188 1.00 96.88 180 GLY A N 1
ATOM 1281 C CA . GLY A 1 180 ? -4.526 3.070 21.430 1.00 96.88 180 GLY A CA 1
ATOM 1282 C C . GLY A 1 180 ? -5.628 2.403 20.611 1.00 96.88 180 GLY A C 1
ATOM 1283 O O . GLY A 1 180 ? -5.314 1.444 19.919 1.00 96.88 180 GLY A O 1
ATOM 1284 N N . THR A 1 181 ? -6.877 2.881 20.636 1.00 98.56 181 THR A N 1
ATOM 1285 C CA . THR A 1 181 ? -7.978 2.377 19.796 1.00 98.56 181 THR A CA 1
ATOM 1286 C C . THR A 1 181 ? -8.647 3.518 19.043 1.00 98.56 181 THR A C 1
ATOM 1288 O O . THR A 1 181 ? -9.199 4.453 19.627 1.00 98.56 181 THR A O 1
ATOM 1291 N N . TYR A 1 182 ? -8.643 3.407 17.723 1.00 98.75 182 TYR A N 1
ATOM 1292 C CA . TYR A 1 182 ? -9.063 4.460 16.816 1.00 98.75 182 TYR A CA 1
ATOM 1293 C C . TYR A 1 182 ? -10.068 3.939 15.809 1.00 98.75 182 TYR A C 1
ATOM 1295 O O . TYR A 1 182 ? -10.060 2.766 15.435 1.00 98.75 182 TYR A O 1
ATOM 1303 N N . GLN A 1 183 ? -10.910 4.844 15.339 1.00 98.50 183 GLN A N 1
ATOM 1304 C CA . GLN A 1 183 ? -11.835 4.603 14.253 1.00 98.50 183 GLN A CA 1
ATOM 1305 C C . GLN A 1 183 ? -11.603 5.633 13.149 1.00 98.50 183 GLN A C 1
ATOM 1307 O O . GLN A 1 183 ? -11.378 6.812 13.430 1.00 98.50 183 GLN A O 1
ATOM 1312 N N . ARG A 1 184 ? -11.665 5.189 11.894 1.00 97.62 184 ARG A N 1
ATOM 1313 C CA . ARG A 1 184 ? -11.668 6.055 10.713 1.00 97.62 184 ARG A CA 1
ATOM 1314 C C . ARG A 1 184 ? -12.736 5.607 9.731 1.00 97.62 184 ARG A C 1
ATOM 1316 O O . ARG A 1 184 ? -12.721 4.460 9.293 1.00 97.62 184 ARG A O 1
ATOM 1323 N N . THR A 1 185 ? -13.587 6.537 9.323 1.00 97.62 185 THR A N 1
ATOM 1324 C CA . THR A 1 185 ? -14.475 6.365 8.170 1.00 97.62 185 THR A CA 1
ATOM 1325 C C . THR A 1 185 ? -13.787 6.893 6.920 1.00 97.62 185 THR A C 1
ATOM 1327 O O . THR A 1 185 ? -13.169 7.958 6.941 1.00 97.62 185 THR A O 1
ATOM 1330 N N . PHE A 1 186 ? -13.846 6.117 5.844 1.00 98.31 186 PHE A N 1
ATOM 1331 C CA . PHE A 1 186 ? -13.250 6.467 4.564 1.00 98.31 186 PHE A CA 1
ATOM 1332 C C . PHE A 1 186 ? -13.961 7.674 3.951 1.00 98.31 186 PHE A C 1
ATOM 1334 O O . PHE A 1 186 ? -15.176 7.838 4.074 1.00 98.31 186 PHE A O 1
ATOM 1341 N N . THR A 1 187 ? -13.207 8.500 3.235 1.00 97.31 187 THR A N 1
ATOM 1342 C CA . THR A 1 187 ? -13.781 9.546 2.384 1.00 97.31 187 THR A CA 1
ATOM 1343 C C . THR A 1 187 ? -14.452 8.914 1.162 1.00 97.31 187 THR A C 1
ATOM 1345 O O . THR A 1 187 ? -15.545 9.332 0.768 1.00 97.31 187 THR A O 1
ATOM 1348 N N . THR A 1 188 ? -13.818 7.883 0.599 1.00 97.19 188 THR A N 1
ATOM 1349 C CA . THR A 1 188 ? -14.283 7.129 -0.570 1.00 97.19 188 THR A CA 1
ATOM 1350 C C . THR A 1 188 ? -15.478 6.251 -0.208 1.00 97.19 188 THR A C 1
ATOM 1352 O O . THR A 1 188 ? -15.388 5.392 0.669 1.00 97.19 188 THR A O 1
ATOM 1355 N N . ALA A 1 189 ? -16.590 6.433 -0.921 1.00 98.12 189 ALA A N 1
ATOM 1356 C CA . ALA A 1 189 ? -17.695 5.481 -0.908 1.00 98.12 189 ALA A CA 1
ATOM 1357 C C . ALA A 1 189 ? -17.409 4.348 -1.903 1.00 98.12 189 ALA A C 1
ATOM 1359 O O . ALA A 1 189 ? -16.963 4.601 -3.024 1.00 98.12 189 ALA A O 1
ATOM 1360 N N . LEU A 1 190 ? -17.689 3.105 -1.512 1.00 98.38 190 LEU A N 1
ATOM 1361 C CA . LEU A 1 190 ? -17.682 1.977 -2.439 1.00 98.38 190 LEU A CA 1
ATOM 1362 C C . LEU A 1 190 ? -18.768 2.180 -3.517 1.00 98.38 190 LEU A C 1
ATOM 1364 O O . LEU A 1 190 ? -19.792 2.827 -3.245 1.00 98.38 190 LEU A O 1
ATOM 1368 N N . PRO A 1 191 ? -18.566 1.654 -4.740 1.00 97.75 191 PRO A N 1
ATOM 1369 C CA . PRO A 1 191 ? -19.538 1.798 -5.815 1.00 97.75 191 PRO A CA 1
ATOM 1370 C C . PRO A 1 191 ? -20.878 1.161 -5.440 1.00 97.75 191 PRO A C 1
ATOM 1372 O O . PRO A 1 191 ? -20.955 0.235 -4.629 1.00 97.75 191 PRO A O 1
ATOM 1375 N N . GLU A 1 192 ? -21.953 1.665 -6.036 1.00 97.12 192 GLU A N 1
ATOM 1376 C CA . GLU A 1 192 ? -23.254 1.015 -5.929 1.00 97.12 192 GLU A CA 1
ATOM 1377 C C . GLU A 1 192 ? -23.182 -0.412 -6.491 1.00 97.12 192 GLU A C 1
ATOM 1379 O O . GLU A 1 192 ? -22.499 -0.662 -7.483 1.00 97.12 192 GLU A O 1
ATOM 1384 N N . GLY A 1 193 ? -23.837 -1.360 -5.817 1.00 95.94 193 GLY A N 1
ATOM 1385 C CA . GLY A 1 193 ? -23.823 -2.764 -6.227 1.00 95.94 193 GLY A CA 1
ATOM 1386 C C . GLY A 1 193 ? -22.476 -3.478 -6.068 1.00 95.94 193 GLY A C 1
ATOM 1387 O O . GLY A 1 193 ? -22.314 -4.548 -6.648 1.00 95.94 193 GLY A O 1
ATOM 1388 N N . PHE A 1 194 ? -21.514 -2.929 -5.307 1.00 97.56 194 PHE A N 1
ATOM 1389 C CA . PHE A 1 194 ? -20.271 -3.648 -5.007 1.00 97.56 194 PHE A CA 1
ATOM 1390 C C . PHE A 1 194 ? -20.571 -5.048 -4.448 1.00 97.56 194 PHE A C 1
ATOM 1392 O O . PHE A 1 194 ? -21.506 -5.230 -3.662 1.00 97.56 194 PHE A O 1
ATOM 1399 N N . ASP A 1 195 ? -19.781 -6.040 -4.856 1.00 96.38 195 ASP A N 1
ATOM 1400 C CA . ASP A 1 195 ? -20.037 -7.428 -4.484 1.00 96.38 195 ASP A CA 1
ATOM 1401 C C . ASP A 1 195 ? -19.781 -7.645 -2.989 1.00 96.38 195 ASP A C 1
ATOM 1403 O O . ASP A 1 195 ? -18.644 -7.706 -2.525 1.00 96.38 195 ASP A O 1
ATOM 1407 N N . ARG A 1 196 ? -20.858 -7.785 -2.217 1.00 96.75 196 ARG A N 1
ATOM 1408 C CA . ARG A 1 196 ? -20.780 -7.995 -0.768 1.00 96.75 196 ARG A CA 1
ATOM 1409 C C . ARG A 1 196 ? -20.346 -9.411 -0.385 1.00 96.75 196 ARG A C 1
ATOM 1411 O O . ARG A 1 196 ? -20.005 -9.618 0.778 1.00 96.75 196 ARG A O 1
ATOM 1418 N N . ASN A 1 197 ? -20.356 -10.359 -1.319 1.00 96.12 197 ASN A N 1
ATOM 1419 C CA . ASN A 1 197 ? -19.933 -11.743 -1.102 1.00 96.12 197 ASN A CA 1
ATOM 1420 C C . ASN A 1 197 ? -18.459 -11.967 -1.477 1.00 96.12 197 ASN A C 1
ATOM 1422 O O . ASN A 1 197 ? -17.855 -12.943 -1.029 1.00 96.12 197 ASN A O 1
ATOM 1426 N N . ALA A 1 198 ? -17.859 -11.061 -2.253 1.00 96.88 198 ALA A N 1
ATOM 1427 C CA . ALA A 1 198 ? -16.435 -11.098 -2.551 1.00 96.88 198 ALA A CA 1
ATOM 1428 C C . ALA A 1 198 ? -15.582 -10.832 -1.305 1.00 96.88 198 ALA A C 1
ATOM 1430 O O . ALA A 1 198 ? -15.905 -10.012 -0.438 1.00 96.88 198 ALA A O 1
ATOM 1431 N N . THR A 1 199 ? -14.410 -11.461 -1.260 1.00 98.06 199 THR A N 1
ATOM 1432 C CA . THR A 1 199 ? -13.398 -11.150 -0.251 1.00 98.06 199 THR A CA 1
ATOM 1433 C C . THR A 1 199 ? -12.857 -9.742 -0.454 1.00 98.06 199 THR A C 1
ATOM 1435 O O . THR A 1 199 ? -12.341 -9.403 -1.519 1.00 98.06 199 THR A O 1
ATOM 1438 N N . HIS A 1 200 ? -12.949 -8.941 0.600 1.00 98.69 200 HIS A N 1
ATOM 1439 C CA . HIS A 1 200 ? -12.394 -7.602 0.705 1.00 98.69 200 HIS A CA 1
ATOM 1440 C C . HIS A 1 200 ? -11.168 -7.610 1.610 1.00 98.69 200 HIS A C 1
ATOM 1442 O O . HIS A 1 200 ? -11.092 -8.396 2.550 1.00 98.69 200 HIS A O 1
ATOM 1448 N N . ARG A 1 201 ? -10.235 -6.696 1.348 1.00 98.69 201 ARG A N 1
ATOM 1449 C CA . ARG A 1 201 ? -9.057 -6.430 2.171 1.00 98.69 201 ARG A CA 1
ATOM 1450 C C . ARG A 1 201 ? -8.977 -4.951 2.494 1.00 98.69 201 ARG A C 1
ATOM 1452 O O . ARG A 1 201 ? -8.915 -4.136 1.574 1.00 98.69 201 ARG A O 1
ATOM 1459 N N . VAL A 1 202 ? -8.883 -4.614 3.777 1.00 98.81 202 VAL A N 1
ATOM 1460 C CA . VAL A 1 202 ? -8.378 -3.307 4.216 1.00 98.81 202 VAL A CA 1
ATOM 1461 C C . VAL A 1 202 ? -6.896 -3.445 4.540 1.00 98.81 202 VAL A C 1
ATOM 1463 O O . VAL A 1 202 ? -6.500 -4.291 5.344 1.00 98.81 202 VAL A O 1
ATOM 1466 N N . GLY A 1 203 ? -6.079 -2.614 3.894 1.00 98.50 203 GLY A N 1
ATOM 1467 C CA . GLY A 1 203 ? -4.658 -2.469 4.189 1.00 98.50 203 GLY A CA 1
ATOM 1468 C C . GLY A 1 203 ? -4.402 -1.181 4.964 1.00 98.50 203 GLY A C 1
ATOM 1469 O O . GLY A 1 203 ? -4.933 -0.134 4.596 1.00 98.50 203 GLY A O 1
ATOM 1470 N N . GLY A 1 204 ? -3.589 -1.245 6.015 1.00 98.19 204 GLY A N 1
ATOM 1471 C CA . GLY A 1 204 ? -3.206 -0.107 6.844 1.00 98.19 204 GLY A CA 1
ATOM 1472 C C . GLY A 1 204 ? -1.697 0.066 6.947 1.00 98.19 204 GLY A C 1
ATOM 1473 O O . GLY A 1 204 ? -0.964 -0.917 6.943 1.00 98.19 204 GLY A O 1
ATOM 1474 N N . VAL A 1 205 ? -1.225 1.308 7.048 1.00 97.94 205 VAL A N 1
ATOM 1475 C CA . VAL A 1 205 ? 0.189 1.644 7.268 1.00 97.94 205 VAL A CA 1
ATOM 1476 C C . VAL A 1 205 ? 0.312 2.647 8.405 1.00 97.94 205 VAL A C 1
ATOM 1478 O O . VAL A 1 205 ? -0.319 3.705 8.365 1.00 97.94 205 VAL A O 1
ATOM 1481 N N . ALA A 1 206 ? 1.172 2.339 9.372 1.00 97.88 206 ALA A N 1
ATOM 1482 C CA . ALA A 1 206 ? 1.592 3.247 10.434 1.00 97.88 206 ALA A CA 1
ATOM 1483 C C . ALA A 1 206 ? 3.109 3.154 10.623 1.00 97.88 206 ALA A C 1
ATOM 1485 O O . ALA A 1 206 ? 3.695 2.081 10.481 1.00 97.88 206 ALA A O 1
ATOM 1486 N N . PHE A 1 207 ? 3.751 4.276 10.935 1.00 96.50 207 PHE A N 1
ATOM 1487 C CA . PHE A 1 207 ? 5.187 4.326 11.190 1.00 96.50 207 PHE A CA 1
ATOM 1488 C C . PHE A 1 207 ? 5.536 5.460 12.154 1.00 96.50 207 PHE A C 1
ATOM 1490 O O . PHE A 1 207 ? 4.790 6.437 12.265 1.00 96.50 207 PHE A O 1
ATOM 1497 N N . ARG A 1 208 ? 6.646 5.307 12.879 1.00 95.81 208 ARG A N 1
ATOM 1498 C CA . ARG A 1 208 ? 7.127 6.283 13.864 1.00 95.81 208 ARG A CA 1
ATOM 1499 C C . ARG A 1 208 ? 8.646 6.299 13.970 1.00 95.81 208 ARG A C 1
ATOM 1501 O O . ARG A 1 208 ? 9.310 5.356 13.531 1.00 95.81 208 ARG A O 1
ATOM 1508 N N . GLU A 1 209 ? 9.152 7.337 14.629 1.00 94.75 209 GLU A N 1
ATOM 1509 C CA . GLU A 1 209 ? 10.583 7.575 14.844 1.00 94.75 209 GLU A CA 1
ATOM 1510 C C . GLU A 1 209 ? 11.338 7.678 13.519 1.00 94.75 209 GLU A C 1
ATOM 1512 O O . GLU A 1 209 ? 12.320 6.976 13.275 1.00 94.75 209 GLU A O 1
ATOM 1517 N N . THR A 1 210 ? 10.844 8.544 12.635 1.00 93.50 210 THR A N 1
ATOM 1518 C CA . THR A 1 210 ? 11.418 8.764 11.301 1.00 93.50 210 THR A CA 1
ATOM 1519 C C . THR A 1 210 ? 11.493 7.453 10.509 1.00 93.50 210 THR A C 1
ATOM 1521 O O . THR A 1 210 ? 12.517 7.101 9.925 1.00 93.50 210 THR A O 1
ATOM 1524 N N . ARG A 1 211 ? 10.380 6.711 10.496 1.00 92.62 211 ARG A N 1
ATOM 1525 C CA . ARG A 1 211 ? 10.201 5.409 9.826 1.00 92.62 211 ARG A CA 1
ATOM 1526 C C . ARG A 1 211 ? 11.117 4.296 10.332 1.00 92.62 211 ARG A C 1
ATOM 1528 O O . ARG A 1 211 ? 11.235 3.272 9.664 1.00 92.62 211 ARG A O 1
ATOM 1535 N N . ARG A 1 212 ? 11.728 4.447 11.511 1.00 92.25 212 ARG A N 1
ATOM 1536 C CA . ARG A 1 212 ? 12.488 3.362 12.144 1.00 92.25 212 ARG A CA 1
ATOM 1537 C C . ARG A 1 212 ? 11.602 2.154 12.437 1.00 92.25 212 ARG A C 1
ATOM 1539 O O . ARG A 1 212 ? 12.047 1.020 12.288 1.00 92.25 212 ARG A O 1
ATOM 1546 N N . TYR A 1 213 ? 10.360 2.399 12.847 1.00 94.88 213 TYR A N 1
ATOM 1547 C CA . TYR A 1 213 ? 9.374 1.351 13.077 1.00 94.88 213 TYR A CA 1
ATOM 1548 C C . TYR A 1 213 ? 8.212 1.513 12.111 1.00 94.88 213 TYR A C 1
ATOM 1550 O O . TYR A 1 213 ? 7.652 2.603 11.984 1.00 94.88 213 TYR A O 1
ATOM 1558 N N . VAL A 1 214 ? 7.846 0.418 11.450 1.00 94.75 214 VAL A N 1
ATOM 1559 C CA . VAL A 1 214 ? 6.807 0.361 10.422 1.00 94.75 214 VAL A CA 1
ATOM 1560 C C . VAL A 1 214 ? 5.895 -0.818 10.723 1.00 94.75 214 VAL A C 1
ATOM 1562 O O . VAL A 1 214 ? 6.367 -1.907 11.034 1.00 94.75 214 VAL A O 1
ATOM 1565 N N . SER A 1 215 ? 4.590 -0.606 10.590 1.00 96.62 215 SER A N 1
ATOM 1566 C CA . SER A 1 215 ? 3.578 -1.650 10.688 1.00 96.62 215 SER A CA 1
ATOM 1567 C C . SER A 1 215 ? 2.665 -1.601 9.472 1.00 96.62 215 SER A C 1
ATOM 1569 O O . SER A 1 215 ? 2.231 -0.527 9.040 1.00 96.62 215 SER A O 1
ATOM 1571 N N . ASN A 1 216 ? 2.391 -2.765 8.887 1.00 96.38 216 ASN A N 1
ATOM 1572 C CA . ASN A 1 216 ? 1.395 -2.938 7.837 1.00 96.38 216 ASN A CA 1
ATOM 1573 C C . ASN A 1 216 ? 0.276 -3.826 8.382 1.00 96.38 216 ASN A C 1
ATOM 1575 O O . ASN A 1 216 ? 0.488 -5.007 8.636 1.00 96.38 216 ASN A O 1
ATOM 1579 N N . ALA A 1 217 ? -0.911 -3.256 8.565 1.00 98.12 217 ALA A N 1
ATOM 1580 C CA . ALA A 1 217 ? -2.085 -3.985 9.023 1.00 98.12 217 ALA A CA 1
ATOM 1581 C C . ALA A 1 217 ? -2.843 -4.555 7.820 1.00 98.12 217 ALA A C 1
ATOM 1583 O O . ALA A 1 217 ? -3.045 -3.851 6.832 1.00 98.12 217 ALA A O 1
ATOM 1584 N N . ILE A 1 218 ? -3.288 -5.807 7.905 1.00 98.00 218 ILE A N 1
ATOM 1585 C CA . ILE A 1 218 ? -4.075 -6.473 6.861 1.00 98.00 218 ILE A CA 1
ATOM 1586 C C . ILE A 1 218 ? -5.315 -7.074 7.509 1.00 98.00 218 ILE A C 1
ATOM 1588 O O . ILE A 1 218 ? -5.195 -7.804 8.489 1.00 98.00 218 ILE A O 1
ATOM 1592 N N . PHE A 1 219 ? -6.489 -6.794 6.949 1.00 98.56 219 PHE A N 1
ATOM 1593 C CA . PHE A 1 219 ? -7.748 -7.371 7.411 1.00 98.56 219 PHE A CA 1
ATOM 1594 C C . PHE A 1 219 ? -8.590 -7.829 6.226 1.00 98.56 219 PHE A C 1
ATOM 1596 O O . PHE A 1 219 ? -9.040 -6.997 5.435 1.00 98.56 219 PHE A O 1
ATOM 1603 N N . ASP A 1 220 ? -8.781 -9.144 6.119 1.00 98.38 220 ASP A N 1
ATOM 1604 C CA . ASP A 1 220 ? -9.617 -9.774 5.100 1.00 98.38 220 ASP A CA 1
ATOM 1605 C C . ASP A 1 220 ? -11.002 -10.078 5.673 1.00 98.38 220 ASP A C 1
ATOM 1607 O O . ASP A 1 220 ? -11.113 -10.583 6.789 1.00 98.38 220 ASP A O 1
ATOM 1611 N N . PHE A 1 221 ? -12.058 -9.782 4.919 1.00 98.38 221 PHE A N 1
ATOM 1612 C CA . PHE A 1 221 ? -13.438 -9.989 5.357 1.00 98.38 221 PHE A CA 1
ATOM 1613 C C . PHE A 1 221 ? -14.401 -10.133 4.176 1.00 98.38 221 PHE A C 1
ATOM 1615 O O . PHE A 1 221 ? -14.066 -9.807 3.037 1.00 98.38 221 PHE A O 1
ATOM 1622 N N . VAL A 1 222 ? -15.614 -10.606 4.457 1.00 98.31 222 VAL A N 1
ATOM 1623 C CA . VAL A 1 222 ? -16.736 -10.627 3.510 1.00 98.31 222 VAL A CA 1
ATOM 1624 C C . VAL A 1 222 ? -17.790 -9.622 3.997 1.00 98.31 222 VAL A C 1
ATOM 1626 O O . VAL A 1 222 ? -18.313 -9.795 5.099 1.00 98.31 222 VAL A O 1
ATOM 1629 N N . PRO A 1 223 ? -18.113 -8.556 3.238 1.00 97.81 223 PRO A N 1
ATOM 1630 C CA . PRO A 1 223 ? -19.076 -7.530 3.663 1.00 97.81 223 PRO A CA 1
ATOM 1631 C C . PRO A 1 223 ? -20.496 -8.026 3.986 1.00 97.81 223 PRO A C 1
ATOM 1633 O O . PRO A 1 223 ? -21.230 -7.360 4.721 1.00 97.81 223 PRO A O 1
ATOM 1636 N N . ALA A 1 224 ? -20.921 -9.150 3.409 1.00 96.19 224 ALA A N 1
ATOM 1637 C CA . ALA A 1 224 ? -22.187 -9.817 3.720 1.00 96.19 224 ALA A CA 1
ATOM 1638 C C . ALA A 1 224 ? -22.132 -10.657 5.013 1.00 96.19 224 ALA A C 1
ATOM 1640 O O . ALA A 1 224 ? -23.169 -11.130 5.473 1.00 96.19 224 ALA A O 1
ATOM 1641 N N . GLY A 1 225 ? -20.950 -10.805 5.617 1.00 94.25 225 GLY A N 1
ATOM 1642 C CA . GLY A 1 225 ? -20.680 -11.723 6.719 1.00 94.25 225 GLY A CA 1
ATOM 1643 C C . GLY A 1 225 ? -20.213 -13.101 6.239 1.00 94.25 225 GLY A C 1
ATOM 1644 O O . GLY A 1 225 ? -20.211 -13.401 5.046 1.00 94.25 225 GLY A O 1
ATOM 1645 N N . GLY A 1 226 ? -19.812 -13.943 7.192 1.00 94.19 226 GLY A N 1
ATOM 1646 C CA . GLY A 1 226 ? -19.286 -15.285 6.934 1.00 94.19 226 GLY A CA 1
ATOM 1647 C C . GLY A 1 226 ? -17.773 -15.335 6.714 1.00 94.19 226 GLY A C 1
ATOM 1648 O O . GLY A 1 226 ? -17.069 -14.327 6.793 1.00 94.19 226 GLY A O 1
ATOM 1649 N N . ASP A 1 227 ? -17.281 -16.547 6.466 1.00 94.94 227 ASP A N 1
ATOM 1650 C CA . ASP A 1 227 ? -15.850 -16.817 6.360 1.00 94.94 227 ASP A CA 1
ATOM 1651 C C . ASP A 1 227 ? -15.259 -16.339 5.030 1.00 94.94 227 ASP A C 1
ATOM 1653 O O . ASP A 1 227 ? -15.868 -16.453 3.961 1.00 94.94 227 ASP A O 1
ATOM 1657 N N . VAL A 1 228 ? -14.008 -15.882 5.080 1.00 95.56 228 VAL A N 1
ATOM 1658 C CA . VAL A 1 228 ? -13.203 -15.610 3.886 1.00 95.56 228 VAL A CA 1
ATOM 1659 C C . VAL A 1 228 ? -12.827 -16.937 3.225 1.00 95.56 228 VAL A C 1
ATOM 1661 O O . VAL A 1 228 ? -11.925 -17.637 3.676 1.00 95.56 228 VAL A O 1
ATOM 1664 N N . LYS A 1 229 ? -13.523 -17.280 2.138 1.00 91.00 229 LYS A N 1
ATOM 1665 C CA . LYS A 1 229 ? -13.285 -18.519 1.374 1.00 91.00 229 LYS A CA 1
ATOM 1666 C C . LYS A 1 229 ? -12.353 -18.328 0.182 1.00 91.00 229 LYS A C 1
ATOM 1668 O O . LYS A 1 229 ? -11.638 -19.252 -0.192 1.00 91.00 229 LYS A O 1
ATOM 1673 N N . VAL A 1 230 ? -12.350 -17.137 -0.414 1.00 91.12 230 VAL A N 1
ATOM 1674 C CA . VAL A 1 230 ? -11.488 -16.811 -1.553 1.00 91.12 230 VAL A CA 1
ATOM 1675 C C . VAL A 1 230 ? -10.286 -16.034 -1.042 1.00 91.12 230 VAL A C 1
ATOM 1677 O O . VAL A 1 230 ? -10.416 -14.981 -0.431 1.00 91.12 230 VAL A O 1
ATOM 1680 N N . THR A 1 231 ? -9.088 -16.545 -1.297 1.00 92.81 231 THR A N 1
ATOM 1681 C CA . THR A 1 231 ? -7.839 -15.865 -0.947 1.00 92.81 231 THR A CA 1
ATOM 1682 C C . THR A 1 231 ? -6.962 -15.718 -2.181 1.00 92.81 231 THR A C 1
ATOM 1684 O O . THR A 1 231 ? -7.093 -16.456 -3.158 1.00 92.81 231 THR A O 1
ATOM 1687 N N . ARG A 1 232 ? -6.086 -14.710 -2.160 1.00 94.12 232 ARG A N 1
ATOM 1688 C CA . ARG A 1 232 ? -5.115 -14.470 -3.230 1.00 94.12 232 ARG A CA 1
ATOM 1689 C C . ARG A 1 232 ? -3.777 -14.016 -2.653 1.00 94.12 232 ARG A C 1
ATOM 1691 O O . ARG A 1 232 ? -3.387 -12.852 -2.774 1.00 94.12 232 ARG A O 1
ATOM 1698 N N . GLN A 1 233 ? -3.091 -14.948 -2.000 1.00 93.69 233 GLN A N 1
ATOM 1699 C CA . GLN A 1 233 ? -1.711 -14.810 -1.542 1.00 93.69 233 GLN A CA 1
ATOM 1700 C C . GLN A 1 233 ? -0.825 -15.806 -2.301 1.00 93.69 233 GLN A C 1
ATOM 1702 O O . GLN A 1 233 ? -0.739 -16.978 -1.945 1.00 93.69 233 GLN A O 1
ATOM 1707 N N . LEU A 1 234 ? -0.181 -15.318 -3.364 1.00 93.62 234 LEU A N 1
ATOM 1708 C CA . LEU A 1 234 ? 0.665 -16.127 -4.252 1.00 93.62 234 LEU A CA 1
ATOM 1709 C C . LEU A 1 234 ? 2.129 -16.177 -3.803 1.00 93.62 234 LEU A C 1
ATOM 1711 O O . LEU A 1 234 ? 2.844 -17.117 -4.122 1.00 93.62 234 LEU A O 1
ATOM 1715 N N . VAL A 1 235 ? 2.583 -15.143 -3.101 1.00 93.44 235 VAL A N 1
ATOM 1716 C CA . VAL A 1 235 ? 3.954 -15.026 -2.603 1.00 93.44 235 VAL A CA 1
ATOM 1717 C C . VAL A 1 235 ? 3.900 -14.598 -1.142 1.00 93.44 235 VAL A C 1
ATOM 1719 O O . VAL A 1 235 ? 3.046 -13.793 -0.757 1.00 93.44 235 VAL A O 1
ATOM 1722 N N . ALA A 1 236 ? 4.769 -15.173 -0.319 1.00 92.88 236 ALA A N 1
ATOM 1723 C CA . ALA A 1 236 ? 4.958 -14.751 1.061 1.00 92.88 236 ALA A CA 1
ATOM 1724 C C . ALA A 1 236 ? 6.010 -13.637 1.124 1.00 92.88 236 ALA A C 1
ATOM 1726 O O . ALA A 1 236 ? 6.968 -13.643 0.352 1.00 92.88 236 ALA A O 1
ATOM 1727 N N . THR A 1 237 ? 5.866 -12.698 2.061 1.00 91.81 237 THR A N 1
ATOM 1728 C CA . THR A 1 237 ? 6.849 -11.618 2.268 1.00 91.81 237 THR A CA 1
ATOM 1729 C C . THR A 1 237 ? 8.237 -12.176 2.604 1.00 91.81 237 THR A C 1
ATOM 1731 O O . THR A 1 237 ? 9.249 -11.661 2.133 1.00 91.81 237 THR A O 1
ATOM 1734 N N . GLN A 1 238 ? 8.278 -13.297 3.325 1.00 90.75 238 GLN A N 1
ATOM 1735 C CA . GLN A 1 238 ? 9.493 -14.013 3.713 1.00 90.75 238 GLN A CA 1
ATOM 1736 C C . GLN A 1 238 ? 10.294 -14.518 2.510 1.00 90.75 238 GLN A C 1
ATOM 1738 O O . GLN A 1 238 ? 11.516 -14.601 2.585 1.00 90.75 238 GLN A O 1
ATOM 1743 N N . ASN A 1 239 ? 9.643 -14.807 1.379 1.00 89.69 239 ASN A N 1
ATOM 1744 C CA . ASN A 1 239 ? 10.355 -15.241 0.176 1.00 89.69 239 ASN A CA 1
ATOM 1745 C C . ASN A 1 239 ? 11.232 -14.117 -0.389 1.00 89.69 239 ASN A C 1
ATOM 1747 O O . ASN A 1 239 ? 12.319 -14.373 -0.893 1.00 89.69 239 ASN A O 1
ATOM 1751 N N . CYS A 1 240 ? 10.804 -12.861 -0.246 1.00 89.38 240 CYS A N 1
ATOM 1752 C CA . CYS A 1 240 ? 11.598 -11.704 -0.647 1.00 89.38 240 CYS A CA 1
ATOM 1753 C C . CYS A 1 240 ? 12.795 -11.484 0.292 1.00 89.38 240 CYS A C 1
ATOM 1755 O O . CYS A 1 240 ? 13.873 -11.085 -0.147 1.00 89.38 240 CYS A O 1
ATOM 1757 N N . GLN A 1 241 ? 12.613 -11.763 1.585 1.00 87.50 241 GLN A N 1
ATOM 1758 C CA . GLN A 1 241 ? 13.623 -11.556 2.630 1.00 87.50 241 GLN A CA 1
ATOM 1759 C C . GLN A 1 241 ? 14.806 -12.526 2.543 1.00 87.50 241 GLN A C 1
ATOM 1761 O O . GLN A 1 241 ? 15.830 -12.297 3.173 1.00 87.50 241 GLN A O 1
ATOM 1766 N N . GLN A 1 242 ? 14.715 -13.561 1.703 1.00 85.69 242 GLN A N 1
ATOM 1767 C CA . GLN A 1 242 ? 15.857 -14.424 1.385 1.00 85.69 242 GLN A CA 1
ATOM 1768 C C . GLN A 1 242 ? 16.997 -13.656 0.691 1.00 85.69 242 GLN A C 1
ATOM 1770 O O . GLN A 1 242 ? 18.140 -14.106 0.711 1.00 85.69 242 GLN A O 1
ATOM 1775 N N . CYS A 1 243 ? 16.697 -12.507 0.069 1.00 86.75 243 CYS A N 1
ATOM 1776 C CA . CYS A 1 243 ? 17.687 -11.647 -0.588 1.00 86.75 243 CYS A CA 1
ATOM 1777 C C . CYS A 1 243 ? 17.581 -10.164 -0.193 1.00 86.75 243 CYS A C 1
ATOM 1779 O O . CYS A 1 243 ? 18.555 -9.428 -0.335 1.00 86.75 243 CYS A O 1
ATOM 1781 N N . HIS A 1 244 ? 16.418 -9.708 0.283 1.00 87.56 244 HIS A N 1
ATOM 1782 C CA . HIS A 1 244 ? 16.180 -8.324 0.699 1.00 87.56 244 HIS A CA 1
ATOM 1783 C C . HIS A 1 244 ? 16.123 -8.198 2.232 1.00 87.56 244 HIS A C 1
ATOM 1785 O O . HIS A 1 244 ? 15.088 -8.475 2.834 1.00 87.56 244 HIS A O 1
ATOM 1791 N N . ASP A 1 245 ? 17.207 -7.721 2.847 1.00 76.81 245 ASP A N 1
ATOM 1792 C CA . ASP A 1 245 ? 17.351 -7.508 4.299 1.00 76.81 245 ASP A CA 1
ATOM 1793 C C . ASP A 1 245 ? 17.573 -6.008 4.604 1.00 76.81 245 ASP A C 1
ATOM 1795 O O . ASP A 1 245 ? 18.363 -5.369 3.899 1.00 76.81 245 ASP A O 1
ATOM 1799 N N . PRO A 1 246 ? 16.890 -5.389 5.595 1.00 64.94 246 PRO A N 1
ATOM 1800 C CA . PRO A 1 246 ? 15.842 -5.936 6.478 1.00 64.94 246 PRO A CA 1
ATOM 1801 C C . PRO A 1 246 ? 14.423 -5.899 5.906 1.00 64.94 246 PRO A C 1
ATOM 1803 O O . PRO A 1 246 ? 13.500 -6.476 6.481 1.00 64.94 246 PRO A O 1
ATOM 1806 N N . VAL A 1 247 ? 14.215 -5.195 4.792 1.00 66.12 247 VAL A N 1
ATOM 1807 C CA . VAL A 1 247 ? 12.888 -4.887 4.249 1.00 66.12 247 VAL A CA 1
ATOM 1808 C C . VAL A 1 247 ? 12.981 -4.731 2.732 1.00 66.12 247 VAL A C 1
ATOM 1810 O O . VAL A 1 247 ? 13.915 -4.107 2.234 1.00 66.12 247 VAL A O 1
ATOM 1813 N N . VAL A 1 248 ? 11.980 -5.219 1.991 1.00 69.31 248 VAL A N 1
ATOM 1814 C CA . VAL A 1 248 ? 11.827 -4.898 0.561 1.00 69.31 248 VAL A CA 1
ATOM 1815 C C . VAL A 1 248 ? 11.572 -3.390 0.423 1.00 69.31 248 VAL A C 1
ATOM 1817 O O . VAL A 1 248 ? 10.532 -2.910 0.884 1.00 69.31 248 VAL A O 1
ATOM 1820 N N . PRO A 1 249 ? 12.487 -2.606 -0.177 1.00 65.69 249 PRO A N 1
ATOM 1821 C CA . PRO A 1 249 ? 12.372 -1.155 -0.179 1.00 65.69 249 PRO A CA 1
ATOM 1822 C C . PRO A 1 249 ? 11.227 -0.712 -1.096 1.00 65.69 249 PRO A C 1
ATOM 1824 O O . PRO A 1 249 ? 11.345 -0.697 -2.318 1.00 65.69 249 PRO A O 1
ATOM 1827 N N . GLY A 1 250 ? 10.102 -0.330 -0.491 1.00 76.56 250 GLY A N 1
ATOM 1828 C CA . GLY A 1 250 ? 8.926 0.197 -1.177 1.00 76.56 250 GLY A CA 1
ATOM 1829 C C . GLY A 1 250 ? 8.462 1.506 -0.549 1.00 76.56 250 GLY A C 1
ATOM 1830 O O . GLY A 1 250 ? 8.106 1.553 0.629 1.00 76.56 250 GLY A O 1
ATOM 1831 N N . HIS A 1 251 ? 8.442 2.580 -1.345 1.00 90.00 251 HIS A N 1
ATOM 1832 C CA . HIS A 1 251 ? 7.912 3.896 -0.964 1.00 90.00 251 HIS A CA 1
ATOM 1833 C C . HIS A 1 251 ? 8.437 4.421 0.390 1.00 90.00 251 HIS A C 1
ATOM 1835 O O . HIS A 1 251 ? 7.682 4.622 1.350 1.00 90.00 251 HIS A O 1
ATOM 1841 N N . GLY A 1 252 ? 9.757 4.610 0.473 1.00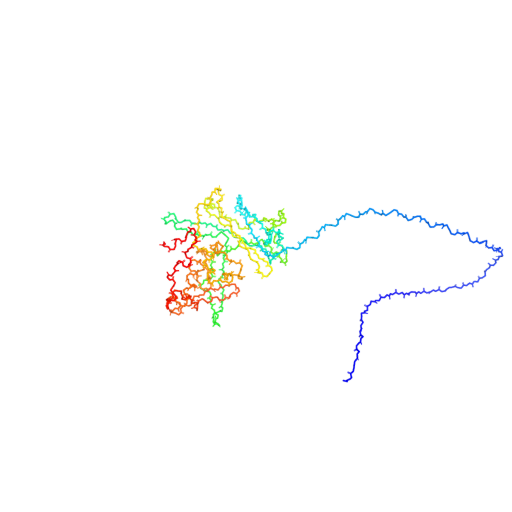 86.50 252 GLY A N 1
ATOM 1842 C CA . GLY A 1 252 ? 10.426 5.041 1.704 1.00 86.50 252 GLY A CA 1
ATOM 1843 C C . GLY A 1 252 ? 10.426 3.973 2.801 1.00 86.50 252 GLY A C 1
ATOM 1844 O O . GLY A 1 252 ? 10.421 4.323 3.975 1.00 86.50 252 GLY A O 1
ATOM 1845 N N . SER A 1 253 ? 10.370 2.695 2.409 1.00 87.88 253 SER A N 1
ATOM 1846 C CA . SER A 1 253 ? 10.376 1.518 3.292 1.00 87.88 253 SER A CA 1
ATOM 1847 C C . SER A 1 253 ? 9.193 1.440 4.264 1.00 87.88 253 SER A C 1
ATOM 1849 O O . SER A 1 253 ? 9.298 0.840 5.324 1.00 87.88 253 SER A O 1
ATOM 1851 N N . THR A 1 254 ? 8.048 2.029 3.896 1.00 92.31 254 THR A N 1
ATOM 1852 C CA . THR A 1 254 ? 6.826 2.031 4.728 1.00 92.31 254 THR A CA 1
ATOM 1853 C C . THR A 1 254 ? 5.793 0.981 4.316 1.00 92.31 254 THR A C 1
ATOM 1855 O O . THR A 1 254 ? 4.878 0.690 5.087 1.00 92.31 254 THR A O 1
ATOM 1858 N N . ARG A 1 255 ? 5.909 0.401 3.112 1.00 93.19 255 ARG A N 1
ATOM 1859 C CA . ARG A 1 255 ? 5.081 -0.733 2.662 1.00 93.19 255 ARG A CA 1
ATOM 1860 C C . ARG A 1 255 ? 5.984 -1.937 2.461 1.00 93.19 255 ARG A C 1
ATOM 1862 O O . ARG A 1 255 ? 6.791 -1.946 1.538 1.00 93.19 255 ARG A O 1
ATOM 1869 N N . ILE A 1 256 ? 5.854 -2.897 3.361 1.00 91.56 256 ILE A N 1
ATOM 1870 C CA . ILE A 1 256 ? 6.813 -3.981 3.576 1.00 91.56 256 ILE A CA 1
ATOM 1871 C C . ILE A 1 256 ? 6.171 -5.359 3.403 1.00 91.56 256 ILE A C 1
ATOM 1873 O O . ILE A 1 256 ? 6.875 -6.336 3.186 1.00 91.56 256 ILE A O 1
ATOM 1877 N N . GLU A 1 257 ? 4.838 -5.435 3.451 1.00 92.06 257 GLU A N 1
ATOM 1878 C CA . GLU A 1 257 ? 4.092 -6.682 3.307 1.00 92.06 257 GLU A CA 1
ATOM 1879 C C . GLU A 1 257 ? 3.553 -6.870 1.890 1.00 92.06 257 GLU A C 1
ATOM 1881 O O . GLU A 1 257 ? 2.798 -6.041 1.377 1.00 92.06 257 GLU A O 1
ATOM 1886 N N . THR A 1 258 ? 3.830 -8.026 1.286 1.00 93.88 258 THR A N 1
ATOM 1887 C CA . THR A 1 258 ? 3.303 -8.406 -0.041 1.00 93.88 258 THR A CA 1
ATOM 1888 C C . THR A 1 258 ? 1.775 -8.334 -0.105 1.00 93.88 258 THR A C 1
ATOM 1890 O O . THR A 1 258 ? 1.212 -7.896 -1.110 1.00 93.88 258 THR A O 1
ATOM 1893 N N . LYS A 1 259 ? 1.094 -8.682 0.997 1.00 95.25 259 LYS A N 1
ATOM 1894 C CA . LYS A 1 259 ? -0.366 -8.575 1.148 1.00 95.25 259 LYS A CA 1
ATOM 1895 C C . LYS A 1 259 ? -0.891 -7.143 1.044 1.00 95.25 259 LYS A C 1
ATOM 1897 O O . LYS A 1 259 ? -2.040 -6.980 0.633 1.00 95.25 259 LYS A O 1
ATOM 1902 N N . LEU A 1 260 ? -0.077 -6.144 1.394 1.00 96.00 260 LEU A N 1
ATOM 1903 C CA . LEU A 1 260 ? -0.382 -4.730 1.184 1.00 96.00 260 LEU A CA 1
ATOM 1904 C C . LEU A 1 260 ? -0.023 -4.304 -0.241 1.00 96.00 260 LEU A C 1
ATOM 1906 O O . LEU A 1 260 ? -0.814 -3.624 -0.886 1.00 96.00 260 LEU A O 1
ATOM 1910 N N . CYS A 1 261 ? 1.143 -4.714 -0.754 1.00 95.94 261 CYS A N 1
ATOM 1911 C CA . CYS A 1 261 ? 1.598 -4.343 -2.096 1.00 95.94 261 CYS A CA 1
ATOM 1912 C C . CYS A 1 261 ? 0.534 -4.648 -3.155 1.00 95.94 261 CYS A C 1
ATOM 1914 O O . CYS A 1 261 ? 0.211 -3.780 -3.964 1.00 95.94 261 CYS A O 1
ATOM 1916 N N . VAL A 1 262 ? -0.055 -5.850 -3.106 1.00 96.50 262 VAL A N 1
ATOM 1917 C CA . VAL A 1 262 ? -1.073 -6.300 -4.071 1.00 96.50 262 VAL A CA 1
ATOM 1918 C C . VAL A 1 262 ? -2.359 -5.476 -4.056 1.00 96.50 262 VAL A C 1
ATOM 1920 O O . VAL A 1 262 ? -3.106 -5.559 -5.024 1.00 96.50 262 VAL A O 1
ATOM 1923 N N . THR A 1 263 ? -2.642 -4.691 -3.008 1.00 97.50 263 THR A N 1
ATOM 1924 C CA . THR A 1 263 ? -3.842 -3.841 -3.010 1.00 97.50 263 THR A CA 1
ATOM 1925 C C . THR A 1 263 ? -3.644 -2.585 -3.847 1.00 97.50 263 THR A C 1
ATOM 1927 O O . THR A 1 263 ? -4.625 -2.061 -4.353 1.00 97.50 263 THR A O 1
ATOM 1930 N N . CYS A 1 264 ? -2.409 -2.118 -4.066 1.00 97.38 264 CYS A N 1
ATOM 1931 C CA . CYS A 1 264 ? -2.129 -0.951 -4.916 1.00 97.38 264 CYS A CA 1
ATOM 1932 C C . CYS A 1 264 ? -1.457 -1.316 -6.249 1.00 97.38 264 CYS A C 1
ATOM 1934 O O . CYS A 1 264 ? -1.685 -0.678 -7.275 1.00 97.38 264 CYS A O 1
ATOM 1936 N N . HIS A 1 265 ? -0.612 -2.341 -6.253 1.00 97.31 265 HIS A N 1
ATOM 1937 C CA . HIS A 1 265 ? 0.052 -2.860 -7.445 1.00 97.31 265 HIS A CA 1
ATOM 1938 C C . HIS A 1 265 ? -0.862 -3.867 -8.153 1.00 97.31 265 HIS A C 1
ATOM 1940 O O . HIS A 1 265 ? -0.544 -5.051 -8.258 1.00 97.31 265 HIS A O 1
ATOM 1946 N N . THR A 1 266 ? -2.025 -3.379 -8.586 1.00 97.06 266 THR A N 1
ATOM 1947 C CA . THR A 1 266 ? -3.032 -4.123 -9.352 1.00 97.06 266 THR A CA 1
ATOM 1948 C C . THR A 1 266 ? -2.896 -3.830 -10.851 1.00 97.06 266 THR A C 1
ATOM 1950 O O . THR A 1 266 ? -2.239 -2.854 -11.226 1.00 97.06 266 THR A O 1
ATOM 1953 N N . PRO A 1 267 ? -3.586 -4.585 -11.724 1.00 95.38 267 PRO A N 1
ATOM 1954 C CA . PRO A 1 267 ? -3.662 -4.276 -13.155 1.00 95.38 267 PRO A CA 1
ATOM 1955 C C . PRO A 1 267 ? -4.303 -2.922 -13.500 1.00 95.38 267 PRO A C 1
ATOM 1957 O O . PRO A 1 267 ? -4.161 -2.464 -14.628 1.00 95.38 267 PRO A O 1
ATOM 1960 N N . GLN A 1 268 ? -4.979 -2.257 -12.550 1.00 96.12 268 GLN A N 1
ATOM 1961 C CA . GLN A 1 268 ? -5.467 -0.879 -12.736 1.00 96.12 268 GLN A CA 1
ATOM 1962 C C . GLN A 1 268 ? -4.314 0.132 -12.804 1.00 96.12 268 GLN A C 1
ATOM 1964 O O . GLN A 1 268 ? -4.485 1.245 -13.291 1.00 96.12 268 GLN A O 1
ATOM 1969 N N . ASN A 1 269 ? -3.154 -0.214 -12.242 1.00 96.06 269 ASN A N 1
ATOM 1970 C CA . ASN A 1 269 ? -2.071 0.728 -12.033 1.00 96.06 269 ASN A CA 1
ATOM 1971 C C . ASN A 1 269 ? -1.212 0.873 -13.296 1.00 96.06 269 ASN A C 1
ATOM 1973 O O . ASN A 1 269 ? -0.861 -0.109 -13.959 1.00 96.06 269 ASN A O 1
ATOM 1977 N N . MET A 1 270 ? -0.824 2.112 -13.585 1.00 96.75 270 MET A N 1
ATOM 1978 C CA . MET A 1 270 ? 0.025 2.492 -14.707 1.00 96.75 270 MET A CA 1
ATOM 1979 C C . MET A 1 270 ? 0.892 3.687 -14.303 1.00 96.75 270 MET A C 1
ATOM 1981 O O . MET A 1 270 ? 0.425 4.590 -13.605 1.00 96.75 270 MET A O 1
ATOM 1985 N N . ASP A 1 271 ? 2.150 3.686 -14.733 1.00 97.56 271 ASP A N 1
ATOM 1986 C CA . ASP A 1 271 ? 3.032 4.848 -14.659 1.00 97.56 271 ASP A CA 1
ATOM 1987 C C . ASP A 1 271 ? 2.830 5.720 -15.914 1.00 97.56 271 ASP A C 1
ATOM 1989 O O . ASP A 1 271 ? 3.148 5.252 -17.012 1.00 97.56 271 ASP A O 1
ATOM 1993 N N . PRO A 1 272 ? 2.274 6.944 -15.807 1.00 97.69 272 PRO A N 1
ATOM 1994 C CA . PRO A 1 272 ? 2.000 7.764 -16.982 1.00 97.69 272 PRO A CA 1
ATOM 1995 C C . PRO A 1 272 ? 3.282 8.208 -17.694 1.00 97.69 272 PRO A C 1
ATOM 1997 O O . PRO A 1 272 ? 3.270 8.368 -18.915 1.00 97.69 272 PRO A O 1
ATOM 2000 N N . GLU A 1 273 ? 4.397 8.366 -16.978 1.00 98.19 273 GLU A N 1
ATOM 2001 C CA . GLU A 1 273 ? 5.656 8.792 -17.581 1.00 98.19 273 GLU A CA 1
ATOM 2002 C C . GLU A 1 273 ? 6.286 7.710 -18.457 1.00 98.19 273 GLU A C 1
ATOM 2004 O O . GLU A 1 273 ? 6.647 7.987 -19.600 1.00 98.19 273 GLU A O 1
ATOM 2009 N N . SER A 1 274 ? 6.420 6.483 -17.946 1.00 97.00 274 SER A N 1
ATOM 2010 C CA . SER A 1 274 ? 7.059 5.389 -18.694 1.00 97.00 274 SER A CA 1
ATOM 2011 C C . SER A 1 274 ? 6.094 4.561 -19.544 1.00 97.00 274 SER A C 1
ATOM 2013 O O . SER A 1 274 ? 6.539 3.823 -20.423 1.00 97.00 274 SER A O 1
ATOM 2015 N N . GLY A 1 275 ? 4.788 4.618 -19.261 1.00 96.31 275 GLY A N 1
ATOM 2016 C CA . GLY A 1 275 ? 3.788 3.718 -19.840 1.00 96.31 275 GLY A CA 1
ATOM 2017 C C . GLY A 1 275 ? 3.910 2.269 -19.351 1.00 96.31 275 GLY A C 1
ATOM 2018 O O . GLY A 1 275 ? 3.233 1.381 -19.871 1.00 96.31 275 GLY A O 1
ATOM 2019 N N . ASN A 1 276 ? 4.775 1.990 -18.370 1.00 97.44 276 ASN A N 1
ATOM 2020 C CA . ASN A 1 276 ? 4.880 0.670 -17.766 1.00 97.44 276 ASN A CA 1
ATOM 2021 C C . ASN A 1 276 ? 3.834 0.495 -16.665 1.00 97.44 276 ASN A C 1
ATOM 2023 O O . ASN A 1 276 ? 3.623 1.366 -15.822 1.00 97.44 276 ASN A O 1
ATOM 2027 N N . THR A 1 277 ? 3.236 -0.693 -16.605 1.00 96.75 277 THR A N 1
ATOM 2028 C CA . THR A 1 277 ? 2.392 -1.058 -15.469 1.00 96.75 277 THR A CA 1
ATOM 2029 C C . THR A 1 277 ? 3.251 -1.468 -14.267 1.00 96.75 277 THR A C 1
ATOM 2031 O O . THR A 1 277 ? 4.142 -2.317 -14.406 1.00 96.75 277 THR A O 1
ATOM 2034 N N . PRO A 1 278 ? 2.990 -0.904 -13.075 1.00 96.12 278 PRO A N 1
ATOM 2035 C CA . PRO A 1 278 ? 3.509 -1.420 -11.826 1.00 96.12 278 PRO A CA 1
ATOM 2036 C C . PRO A 1 278 ? 2.605 -2.521 -11.230 1.00 96.12 278 PRO A C 1
ATOM 2038 O O . PRO A 1 278 ? 2.714 -2.777 -10.037 1.00 96.12 278 PRO A O 1
ATOM 2041 N N . ASP A 1 279 ? 1.717 -3.177 -11.992 1.00 97.38 279 ASP A N 1
ATOM 2042 C CA . ASP A 1 279 ? 1.029 -4.405 -11.550 1.00 97.38 279 ASP A CA 1
ATOM 2043 C C . ASP A 1 279 ? 2.046 -5.390 -10.960 1.00 97.38 279 ASP A C 1
ATOM 2045 O O . ASP A 1 279 ? 3.055 -5.687 -11.605 1.00 97.38 279 ASP A O 1
ATOM 2049 N N . LEU A 1 280 ? 1.817 -5.883 -9.737 1.00 95.81 280 LEU A N 1
ATOM 2050 C CA . LEU A 1 280 ? 2.851 -6.545 -8.938 1.00 95.81 280 LEU A CA 1
ATOM 2051 C C . LEU A 1 280 ? 3.481 -7.715 -9.693 1.00 95.81 280 LEU A C 1
ATOM 2053 O O . LEU A 1 280 ? 4.705 -7.850 -9.706 1.00 95.81 280 LEU A O 1
ATOM 2057 N N . LYS A 1 281 ? 2.657 -8.526 -10.371 1.00 94.31 281 LYS A N 1
ATOM 2058 C CA . LYS A 1 281 ? 3.149 -9.672 -11.147 1.00 94.31 281 LYS A CA 1
ATOM 2059 C C . LYS A 1 281 ? 4.017 -9.230 -12.324 1.00 94.31 281 LYS A C 1
ATOM 2061 O O . LYS A 1 281 ? 4.994 -9.895 -12.626 1.00 94.31 281 LYS A O 1
ATOM 2066 N N . VAL A 1 282 ? 3.711 -8.122 -12.991 1.00 96.75 282 VAL A N 1
ATOM 2067 C CA . VAL A 1 282 ? 4.510 -7.650 -14.132 1.00 96.75 282 VAL A CA 1
ATOM 2068 C C . VAL A 1 282 ? 5.776 -6.966 -13.631 1.00 96.75 282 VAL A C 1
ATOM 2070 O O . VAL A 1 282 ? 6.876 -7.273 -14.092 1.00 96.75 282 VAL A O 1
ATOM 2073 N N . MET A 1 283 ? 5.617 -6.068 -12.663 1.00 96.31 283 MET A N 1
ATOM 2074 C CA . MET A 1 283 ? 6.680 -5.251 -12.102 1.00 96.31 283 MET A CA 1
ATOM 2075 C C . MET A 1 283 ? 7.783 -6.107 -11.493 1.00 96.31 283 MET A C 1
ATOM 2077 O O . MET A 1 283 ? 8.941 -5.965 -11.873 1.00 96.31 283 MET A O 1
ATOM 2081 N N . VAL A 1 284 ? 7.438 -7.033 -10.595 1.00 94.75 284 VAL A N 1
ATOM 2082 C CA . VAL A 1 284 ? 8.428 -7.865 -9.900 1.00 94.75 284 VAL A CA 1
ATOM 2083 C C . VAL A 1 284 ? 9.209 -8.720 -10.898 1.00 94.75 284 VAL A C 1
ATOM 2085 O O . VAL A 1 284 ? 10.437 -8.731 -10.838 1.00 94.75 284 VAL A O 1
ATOM 2088 N N . HIS A 1 285 ? 8.549 -9.360 -11.869 1.00 94.31 285 HIS A N 1
ATOM 2089 C CA . HIS A 1 285 ? 9.255 -10.140 -12.890 1.00 94.31 285 HIS A CA 1
ATOM 2090 C C . HIS A 1 285 ? 10.169 -9.273 -13.759 1.00 94.31 285 HIS A C 1
ATOM 2092 O O . HIS A 1 285 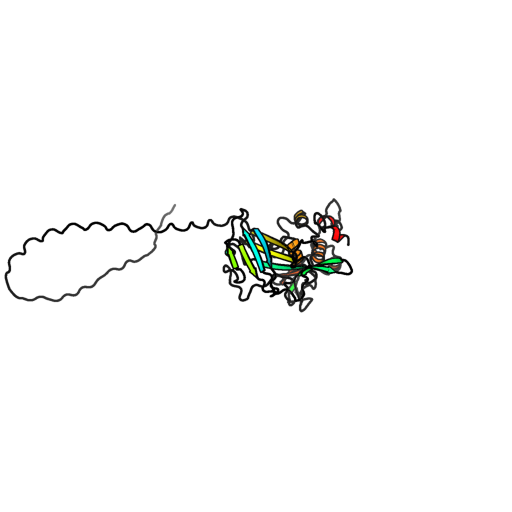? 11.297 -9.674 -14.045 1.00 94.31 285 HIS A O 1
ATOM 2098 N N . LYS A 1 286 ? 9.718 -8.084 -14.177 1.00 95.44 286 LYS A N 1
ATOM 2099 C CA . LYS A 1 286 ? 10.543 -7.188 -14.994 1.00 95.44 286 LYS A CA 1
ATOM 2100 C C . LYS A 1 286 ? 11.738 -6.633 -14.215 1.00 95.44 286 LYS A C 1
ATOM 2102 O O . LYS A 1 286 ? 12.839 -6.664 -14.752 1.00 95.44 286 LYS A O 1
ATOM 2107 N N . ILE A 1 287 ? 11.559 -6.216 -12.958 1.00 93.94 287 ILE A N 1
ATOM 2108 C CA . ILE A 1 287 ? 12.660 -5.755 -12.093 1.00 93.94 287 ILE A CA 1
ATOM 2109 C C . ILE A 1 287 ? 13.728 -6.843 -11.968 1.00 93.94 287 ILE A C 1
ATOM 2111 O O . ILE A 1 287 ? 14.889 -6.591 -12.267 1.00 93.94 287 ILE A O 1
ATOM 2115 N N . HIS A 1 288 ? 13.340 -8.061 -11.584 1.00 91.62 288 HIS A N 1
ATOM 2116 C CA . HIS A 1 288 ? 14.303 -9.140 -11.346 1.00 91.62 288 HIS A CA 1
ATOM 2117 C C . HIS A 1 288 ? 14.913 -9.682 -12.637 1.00 91.62 288 HIS A C 1
ATOM 2119 O O . HIS A 1 288 ? 16.047 -10.152 -12.633 1.00 91.62 288 HIS A O 1
ATOM 2125 N N . ARG A 1 289 ? 14.207 -9.581 -13.767 1.00 91.06 289 ARG A N 1
ATOM 2126 C CA . ARG A 1 289 ? 14.795 -9.898 -15.068 1.00 91.06 289 ARG A CA 1
ATOM 2127 C C . ARG A 1 289 ? 15.775 -8.818 -15.536 1.00 91.06 289 ARG A C 1
ATOM 2129 O O . ARG A 1 289 ? 16.752 -9.175 -16.190 1.00 91.06 289 ARG A O 1
ATOM 2136 N N . GLY A 1 290 ? 15.534 -7.549 -15.197 1.00 92.62 290 GLY A N 1
ATOM 2137 C CA . GLY A 1 290 ? 16.471 -6.426 -15.313 1.00 92.62 290 GLY A CA 1
ATOM 2138 C C . GLY A 1 290 ? 17.251 -6.389 -16.629 1.00 92.62 290 GLY A C 1
ATOM 2139 O O . GLY A 1 290 ? 16.653 -6.348 -17.705 1.00 92.62 290 GLY A O 1
ATOM 2140 N N . ALA A 1 291 ? 18.582 -6.478 -16.559 1.00 92.81 291 ALA A N 1
ATOM 2141 C CA . ALA A 1 291 ? 19.494 -6.469 -17.712 1.00 92.81 291 ALA A CA 1
ATOM 2142 C C . ALA A 1 291 ? 19.242 -7.603 -18.728 1.00 92.81 291 ALA A C 1
ATOM 2144 O O . ALA A 1 291 ? 19.616 -7.512 -19.898 1.00 92.81 291 ALA A O 1
ATOM 2145 N N . ASN A 1 292 ? 18.574 -8.678 -18.304 1.00 89.00 292 ASN A N 1
ATOM 2146 C CA . ASN A 1 292 ? 18.196 -9.814 -19.143 1.00 89.00 292 ASN A CA 1
ATOM 2147 C C . ASN A 1 292 ? 16.782 -9.690 -19.737 1.00 89.00 292 ASN A C 1
ATOM 2149 O O . ASN A 1 292 ? 16.278 -10.640 -20.356 1.00 89.00 292 ASN A O 1
ATOM 2153 N N . LEU A 1 293 ? 16.106 -8.551 -19.559 1.00 92.25 293 LEU A N 1
ATOM 2154 C CA . LEU A 1 293 ? 14.857 -8.273 -20.261 1.00 92.25 293 LEU A CA 1
ATOM 2155 C C . LEU A 1 293 ? 15.129 -8.167 -21.767 1.00 92.25 293 LEU A C 1
ATOM 2157 O O . LEU A 1 293 ? 16.041 -7.439 -22.162 1.00 92.25 293 LEU A O 1
ATOM 2161 N N . PRO A 1 294 ? 14.327 -8.826 -22.629 1.00 93.62 294 PRO A N 1
ATOM 2162 C CA . PRO A 1 294 ? 14.479 -8.693 -24.076 1.00 93.62 294 PRO A CA 1
ATOM 2163 C C . PRO A 1 294 ? 14.421 -7.236 -24.545 1.00 93.62 294 PRO A C 1
ATOM 2165 O O . PRO A 1 294 ? 15.215 -6.837 -25.388 1.00 93.62 294 PRO A O 1
ATOM 2168 N N . SER A 1 295 ? 13.541 -6.425 -23.944 1.00 95.06 295 SER A N 1
ATOM 2169 C CA . SER A 1 295 ? 13.448 -4.994 -24.240 1.00 95.06 295 SER A CA 1
ATOM 2170 C C . SER A 1 295 ? 14.739 -4.252 -23.893 1.00 95.06 295 SER A C 1
ATOM 2172 O O . SER A 1 295 ? 15.232 -3.496 -24.721 1.00 95.06 295 SER A O 1
ATOM 2174 N N . VAL A 1 296 ? 15.325 -4.518 -22.721 1.00 95.88 296 VAL A N 1
ATOM 2175 C CA . VAL A 1 296 ? 16.566 -3.869 -22.269 1.00 95.88 296 VAL A CA 1
ATOM 2176 C C . VAL A 1 296 ? 17.738 -4.251 -23.170 1.00 95.88 296 VAL A C 1
ATOM 2178 O O . VAL A 1 296 ? 18.480 -3.375 -23.604 1.00 95.88 296 VAL A O 1
ATOM 2181 N N . ARG A 1 297 ? 17.856 -5.531 -23.543 1.00 94.25 297 ARG A N 1
ATOM 2182 C CA . ARG A 1 297 ? 18.864 -6.002 -24.512 1.00 94.25 297 ARG A CA 1
ATOM 2183 C C . ARG A 1 297 ? 18.692 -5.382 -25.900 1.00 94.25 297 ARG A C 1
ATOM 2185 O O . ARG A 1 297 ? 19.678 -5.179 -26.596 1.00 94.25 297 ARG A O 1
ATOM 2192 N N . ALA A 1 298 ? 17.457 -5.062 -26.281 1.00 96.81 298 ALA A N 1
ATOM 2193 C CA . ALA A 1 298 ? 17.133 -4.343 -27.510 1.00 96.81 298 ALA A CA 1
ATOM 2194 C C . ALA A 1 298 ? 17.287 -2.809 -27.388 1.00 96.81 298 ALA A C 1
ATOM 2196 O O . ALA A 1 298 ? 16.902 -2.088 -28.303 1.00 96.81 298 ALA A O 1
ATOM 2197 N N . GLY A 1 299 ? 17.820 -2.296 -26.272 1.00 95.19 299 GLY A N 1
ATOM 2198 C CA . GLY A 1 299 ? 18.060 -0.866 -26.053 1.00 95.19 299 GLY A CA 1
ATOM 2199 C C . GLY A 1 299 ? 16.885 -0.087 -25.453 1.00 95.19 299 GLY A C 1
ATOM 2200 O O . GLY A 1 299 ? 17.002 1.122 -25.261 1.00 95.19 299 GLY A O 1
ATOM 2201 N N . ASN A 1 300 ? 15.777 -0.752 -25.110 1.00 94.94 300 ASN A N 1
ATOM 2202 C CA . ASN A 1 300 ? 14.605 -0.142 -24.476 1.00 94.94 300 ASN A CA 1
ATOM 2203 C C . ASN A 1 300 ? 14.644 -0.347 -22.948 1.00 94.94 300 ASN A C 1
ATOM 2205 O O . ASN A 1 300 ? 14.345 -1.452 -22.474 1.00 94.94 300 ASN A O 1
ATOM 2209 N N . PRO A 1 301 ? 15.002 0.686 -22.161 1.00 96.00 301 PRO A N 1
ATOM 2210 C CA . PRO A 1 301 ? 15.160 0.561 -20.717 1.00 96.00 301 PRO A CA 1
ATOM 2211 C C . PRO A 1 301 ? 13.832 0.258 -20.015 1.00 96.00 301 PRO A C 1
ATOM 2213 O O . PRO A 1 301 ? 12.764 0.676 -20.466 1.00 96.00 301 PRO A O 1
ATOM 2216 N N . TYR A 1 302 ? 13.903 -0.431 -18.877 1.00 97.50 302 TYR A N 1
ATOM 2217 C CA . TYR A 1 302 ? 12.759 -0.638 -17.992 1.00 97.50 302 TYR A CA 1
ATOM 2218 C C . TYR A 1 302 ? 12.906 0.228 -16.743 1.00 97.50 302 TYR A C 1
ATOM 2220 O O . TYR A 1 302 ? 13.795 0.012 -15.921 1.00 97.50 302 TYR A O 1
ATOM 2228 N N . PHE A 1 303 ? 12.023 1.213 -16.610 1.00 97.31 303 PHE A N 1
ATOM 2229 C CA . PHE A 1 303 ? 12.018 2.162 -15.506 1.00 97.31 303 PHE A CA 1
ATOM 2230 C C . PHE A 1 303 ? 10.587 2.510 -15.098 1.00 97.31 303 PHE A C 1
ATOM 2232 O O . PHE A 1 303 ? 9.649 2.329 -15.878 1.00 97.31 303 PHE A O 1
ATOM 2239 N N . ILE A 1 304 ? 10.448 3.021 -13.877 1.00 96.69 304 ILE A N 1
ATOM 2240 C CA . ILE A 1 304 ? 9.225 3.639 -13.357 1.00 96.69 304 ILE A CA 1
ATOM 2241 C C . ILE A 1 304 ? 9.583 5.039 -12.870 1.00 96.69 304 ILE A C 1
ATOM 2243 O O . ILE A 1 304 ? 10.598 5.211 -12.187 1.00 96.69 304 ILE A O 1
ATOM 2247 N N . VAL A 1 305 ? 8.764 6.036 -13.186 1.00 97.06 305 VAL A N 1
ATOM 2248 C CA . VAL A 1 305 ? 8.877 7.364 -12.580 1.00 97.06 305 VAL A CA 1
ATOM 2249 C C . VAL A 1 305 ? 8.009 7.405 -11.326 1.00 97.06 305 VAL A C 1
ATOM 2251 O O . VAL A 1 305 ? 6.828 7.060 -11.319 1.00 97.06 305 VAL A O 1
ATOM 2254 N N . GLY A 1 306 ? 8.645 7.716 -10.203 1.00 93.00 306 GLY A N 1
ATOM 2255 C CA . GLY A 1 306 ? 8.015 7.684 -8.892 1.00 93.00 306 GLY A CA 1
ATOM 2256 C C . GLY A 1 306 ? 7.783 9.071 -8.311 1.00 93.00 306 GLY A C 1
ATOM 2257 O O . GLY A 1 306 ? 7.621 10.069 -9.006 1.00 93.00 306 GLY A O 1
ATOM 2258 N N . PHE A 1 307 ? 7.764 9.116 -6.981 1.00 91.69 307 PHE A N 1
ATOM 2259 C CA . PHE A 1 307 ? 7.546 10.341 -6.221 1.00 91.69 307 PHE A CA 1
ATOM 2260 C C . PHE A 1 307 ? 8.552 11.442 -6.608 1.00 91.69 307 PHE A C 1
ATOM 2262 O O . PHE A 1 307 ? 9.740 11.163 -6.765 1.00 91.69 307 PHE A O 1
ATOM 2269 N N . ASN A 1 308 ? 8.071 12.685 -6.734 1.00 92.75 308 ASN A N 1
ATOM 2270 C CA . ASN A 1 308 ? 8.850 13.860 -7.149 1.00 92.75 308 ASN A CA 1
ATOM 2271 C C . ASN A 1 308 ? 9.582 13.700 -8.498 1.00 92.75 308 ASN A C 1
ATOM 2273 O O . ASN A 1 308 ? 10.711 14.163 -8.641 1.00 92.75 308 ASN A O 1
ATOM 2277 N N . GLN A 1 309 ? 8.960 13.030 -9.475 1.00 94.94 309 GLN A N 1
ATOM 2278 C CA . GLN A 1 309 ? 9.548 12.737 -10.791 1.00 94.94 309 GLN A CA 1
ATOM 2279 C C . GLN A 1 309 ? 10.898 11.996 -10.731 1.00 94.94 309 GLN A C 1
ATOM 2281 O O . GLN A 1 309 ? 11.686 12.047 -11.677 1.00 94.94 309 GLN A O 1
ATOM 2286 N N . ASN A 1 310 ? 11.183 11.291 -9.630 1.00 94.69 310 ASN A N 1
ATOM 2287 C CA . ASN A 1 310 ? 12.404 10.506 -9.514 1.00 94.69 310 ASN A CA 1
ATOM 2288 C C . ASN A 1 310 ? 12.313 9.245 -10.380 1.00 94.69 310 ASN A C 1
ATOM 2290 O O . ASN A 1 310 ? 11.384 8.450 -10.219 1.00 94.69 310 ASN A O 1
ATOM 2294 N N . VAL A 1 311 ? 13.291 9.035 -11.261 1.00 96.75 311 VAL A N 1
ATOM 2295 C CA . VAL A 1 311 ? 13.318 7.864 -12.142 1.00 96.75 311 VAL A CA 1
ATOM 2296 C C . VAL A 1 311 ? 14.016 6.691 -11.461 1.00 96.75 311 VAL A C 1
ATOM 2298 O O . VAL A 1 311 ? 15.185 6.776 -11.091 1.00 96.75 311 VAL A O 1
ATOM 2301 N N . PHE A 1 312 ? 13.311 5.569 -11.356 1.00 95.25 312 PHE A N 1
ATOM 2302 C CA . PHE A 1 312 ? 13.850 4.291 -10.905 1.00 95.25 312 PHE A CA 1
ATOM 2303 C C . PHE A 1 312 ? 14.140 3.412 -12.128 1.00 95.25 312 PHE A C 1
ATOM 2305 O O . PHE A 1 312 ? 13.229 2.791 -12.673 1.00 95.25 312 PHE A O 1
ATOM 2312 N N . ASP A 1 313 ? 15.397 3.401 -12.587 1.00 96.38 313 ASP A N 1
ATOM 2313 C CA . ASP A 1 313 ? 15.861 2.588 -13.723 1.00 96.38 313 ASP A CA 1
ATOM 2314 C C . ASP A 1 313 ? 16.314 1.201 -13.250 1.00 96.38 313 ASP A C 1
ATOM 2316 O O . ASP A 1 313 ? 17.310 1.065 -12.538 1.00 96.38 313 ASP A O 1
ATOM 2320 N N . PHE A 1 314 ? 15.592 0.163 -13.666 1.00 95.62 314 PHE A N 1
ATOM 2321 C CA . PHE A 1 314 ? 15.868 -1.230 -13.311 1.00 95.62 314 PHE A CA 1
ATOM 2322 C C . PHE A 1 314 ? 16.634 -1.978 -14.410 1.00 95.62 314 PHE A C 1
ATOM 2324 O O . PHE A 1 314 ? 16.859 -3.183 -14.301 1.00 95.62 314 PHE A O 1
ATOM 2331 N N . SER A 1 315 ? 17.071 -1.284 -15.465 1.00 95.50 315 SER A N 1
ATOM 2332 C CA . SER A 1 315 ? 17.734 -1.899 -16.624 1.00 95.50 315 SER A CA 1
ATOM 2333 C C . SER A 1 315 ? 19.077 -2.551 -16.290 1.00 95.50 315 SER A C 1
ATOM 2335 O O . SER A 1 315 ? 19.533 -3.409 -17.033 1.00 95.50 315 SER A O 1
ATOM 2337 N N . ASN A 1 316 ? 19.697 -2.177 -15.169 1.00 92.75 316 ASN A N 1
ATOM 2338 C CA . ASN A 1 316 ? 20.976 -2.735 -14.721 1.00 92.75 316 ASN A CA 1
ATOM 2339 C C . ASN A 1 316 ? 20.824 -3.780 -13.607 1.00 92.75 316 ASN A C 1
ATOM 2341 O O . ASN A 1 316 ? 21.829 -4.290 -13.118 1.00 92.75 316 ASN A O 1
ATOM 2345 N N . VAL A 1 317 ? 19.596 -4.094 -13.176 1.00 91.12 317 VAL A N 1
ATOM 2346 C CA . VAL A 1 317 ? 19.378 -5.133 -12.163 1.00 91.12 317 VAL A CA 1
ATOM 2347 C C . VAL A 1 317 ? 19.797 -6.482 -12.741 1.00 91.12 317 VAL A C 1
ATOM 2349 O O . VAL A 1 317 ? 19.419 -6.841 -13.857 1.00 91.12 317 VAL A O 1
ATOM 2352 N N . VAL A 1 318 ? 20.579 -7.237 -11.976 1.00 87.19 318 VAL A N 1
ATOM 2353 C CA . VAL A 1 318 ? 21.001 -8.593 -12.327 1.00 87.19 318 VAL A CA 1
ATOM 2354 C C . VAL A 1 318 ? 20.519 -9.524 -11.228 1.00 87.19 318 VAL A C 1
ATOM 2356 O O . VAL A 1 318 ? 20.863 -9.338 -10.062 1.00 87.19 318 VAL A O 1
ATOM 2359 N N . PHE A 1 319 ? 19.707 -10.515 -11.596 1.00 84.50 319 PHE A N 1
ATOM 2360 C CA . PHE A 1 319 ? 19.291 -11.552 -10.660 1.00 84.50 319 PHE A CA 1
ATOM 2361 C C . PHE A 1 319 ? 20.517 -12.362 -10.212 1.00 84.50 319 PHE A C 1
ATOM 2363 O O . PHE A 1 319 ? 21.284 -12.789 -11.085 1.00 84.50 319 PHE A O 1
ATOM 2370 N N . PRO A 1 320 ? 20.727 -12.582 -8.901 1.00 77.62 320 PRO A N 1
ATOM 2371 C CA . PRO A 1 320 ? 21.881 -13.335 -8.435 1.00 77.62 320 PRO A CA 1
ATOM 2372 C C . PRO A 1 320 ? 21.910 -14.753 -9.031 1.00 77.62 320 PRO A C 1
ATOM 2374 O O . PRO A 1 320 ? 20.859 -15.381 -9.188 1.00 77.62 320 PRO A O 1
ATOM 2377 N N . PRO A 1 321 ? 23.094 -15.282 -9.382 1.00 66.62 321 PRO A N 1
ATOM 2378 C CA . PRO A 1 321 ? 23.228 -16.680 -9.756 1.00 66.62 321 PRO A CA 1
ATOM 2379 C C . PRO A 1 321 ? 23.042 -17.545 -8.507 1.00 66.62 321 PRO A C 1
ATOM 2381 O O . PRO A 1 321 ? 23.811 -17.459 -7.552 1.00 66.62 321 PRO A O 1
ATOM 2384 N N . PHE A 1 322 ? 22.023 -18.396 -8.514 1.00 63.44 322 PHE A N 1
ATOM 2385 C CA . PHE A 1 322 ? 21.794 -19.379 -7.459 1.00 63.44 322 PHE A CA 1
ATOM 2386 C C . PHE A 1 322 ? 22.105 -20.786 -7.986 1.00 63.44 322 PHE A C 1
ATOM 2388 O O . PHE A 1 322 ? 21.829 -21.098 -9.143 1.00 63.44 322 PHE A O 1
ATOM 2395 N N . GLY A 1 323 ? 22.685 -21.645 -7.139 1.00 52.25 323 GLY A N 1
ATOM 2396 C CA . GLY A 1 323 ? 22.872 -23.071 -7.444 1.00 52.25 323 GLY A CA 1
ATOM 2397 C C . GLY A 1 323 ? 23.975 -23.413 -8.454 1.00 52.25 323 GLY A C 1
ATOM 2398 O O . GLY A 1 323 ? 23.904 -24.461 -9.084 1.00 52.25 323 GLY A O 1
ATOM 2399 N N . GLY A 1 324 ? 24.983 -22.552 -8.639 1.00 51.22 324 GLY A N 1
ATOM 2400 C CA . GLY A 1 324 ? 26.128 -22.841 -9.519 1.00 51.22 324 GLY A CA 1
ATOM 2401 C C . GLY A 1 324 ? 25.847 -22.707 -11.021 1.00 51.22 324 GLY A C 1
ATOM 2402 O O . GLY A 1 324 ? 26.736 -22.962 -11.831 1.00 51.22 324 GLY A O 1
ATOM 2403 N N . SER A 1 325 ? 24.645 -22.267 -11.409 1.00 50.75 325 SER A N 1
ATOM 2404 C CA . SER A 1 325 ? 24.374 -21.834 -12.780 1.00 50.75 325 SER A CA 1
ATOM 2405 C C . SER A 1 325 ? 25.141 -20.541 -13.075 1.00 50.75 325 SER A C 1
ATOM 2407 O O . SER A 1 325 ? 25.006 -19.550 -12.356 1.00 50.75 325 SER A O 1
ATOM 2409 N N . SER A 1 326 ? 25.915 -20.525 -14.163 1.00 50.00 326 SER A N 1
ATOM 2410 C CA . SER A 1 326 ? 26.606 -19.330 -14.680 1.00 50.00 326 SER A CA 1
ATOM 2411 C C . SER A 1 326 ? 25.647 -18.274 -15.245 1.00 50.00 326 SER A C 1
ATOM 2413 O O . SER A 1 326 ? 26.058 -17.168 -15.591 1.00 50.00 326 SER A O 1
ATOM 2415 N N . ILE A 1 327 ? 24.357 -18.605 -15.320 1.00 50.50 327 ILE A N 1
ATOM 2416 C CA . ILE A 1 327 ? 23.285 -17.727 -15.759 1.00 50.50 327 ILE A CA 1
ATOM 2417 C C . ILE A 1 327 ? 22.349 -17.560 -14.560 1.00 50.50 327 ILE A C 1
ATOM 2419 O O . ILE A 1 327 ? 21.754 -18.537 -14.101 1.00 50.50 327 ILE A O 1
ATOM 2423 N N . GLY A 1 328 ? 22.213 -16.336 -14.040 1.00 53.75 328 GLY A N 1
ATOM 2424 C CA . GLY A 1 328 ? 21.144 -15.984 -13.102 1.00 53.75 328 GLY A CA 1
ATOM 2425 C C . GLY A 1 328 ? 19.794 -16.176 -13.791 1.00 53.75 328 GLY A C 1
ATOM 2426 O O . GLY A 1 328 ? 19.272 -15.261 -14.429 1.00 53.75 328 GLY A O 1
ATOM 2427 N N . GLU A 1 329 ? 19.271 -17.400 -13.769 1.00 56.38 329 GLU A N 1
ATOM 2428 C CA . GLU A 1 329 ? 18.038 -17.742 -14.460 1.00 56.38 329 GLU A CA 1
ATOM 2429 C C . GLU A 1 329 ? 16.838 -17.464 -13.559 1.00 56.38 329 GLU A C 1
ATOM 2431 O O . GLU A 1 329 ? 16.627 -18.104 -12.534 1.00 56.38 329 GLU A O 1
ATOM 2436 N N . VAL A 1 330 ? 15.956 -16.584 -14.034 1.00 60.75 330 VAL A N 1
ATOM 2437 C CA . VAL A 1 330 ? 14.620 -16.316 -13.466 1.00 60.75 330 VAL A CA 1
ATOM 2438 C C . VAL A 1 330 ? 13.690 -17.549 -13.578 1.00 60.75 330 VAL A C 1
ATOM 2440 O O . VAL A 1 330 ? 12.507 -17.479 -13.269 1.00 60.75 330 VAL A O 1
ATOM 2443 N N . ARG A 1 331 ? 14.205 -18.704 -14.030 1.00 63.34 331 ARG A N 1
ATOM 2444 C CA . ARG A 1 331 ? 13.463 -19.970 -14.130 1.00 63.34 331 ARG A CA 1
ATOM 2445 C C . ARG A 1 331 ? 13.256 -20.654 -12.779 1.00 63.34 331 ARG A C 1
ATOM 2447 O O . ARG A 1 331 ? 12.442 -21.568 -12.695 1.00 63.34 331 ARG A O 1
ATOM 2454 N N . TYR A 1 332 ? 13.933 -20.211 -11.719 1.00 77.06 332 TYR A N 1
ATOM 2455 C CA . TYR A 1 332 ? 13.680 -20.691 -10.360 1.00 77.06 332 TYR A CA 1
ATOM 2456 C C . TYR A 1 332 ? 12.430 -20.033 -9.762 1.00 77.06 332 TYR A C 1
ATOM 2458 O O . TYR A 1 332 ? 12.493 -19.342 -8.747 1.00 77.06 332 TYR A O 1
ATOM 2466 N N . CYS A 1 333 ? 11.272 -20.261 -10.392 1.00 87.06 333 CYS A N 1
ATOM 2467 C CA . CYS A 1 333 ? 9.978 -19.704 -9.987 1.00 87.06 333 CYS A CA 1
ATOM 2468 C C . CYS A 1 333 ? 9.695 -19.941 -8.496 1.00 87.06 333 CYS A C 1
ATOM 2470 O O . CYS A 1 333 ? 9.150 -19.075 -7.815 1.00 87.06 333 CYS A O 1
ATOM 2472 N N . THR A 1 334 ? 10.120 -21.095 -7.978 1.00 87.31 334 THR A N 1
ATOM 2473 C CA . THR A 1 334 ? 9.944 -21.539 -6.589 1.00 87.31 334 THR A CA 1
ATOM 2474 C C . THR A 1 334 ? 10.682 -20.690 -5.551 1.00 87.31 334 THR A C 1
ATOM 2476 O O . THR A 1 334 ? 10.320 -20.753 -4.375 1.00 87.31 334 THR A O 1
ATOM 2479 N N . MET A 1 335 ? 11.648 -19.852 -5.954 1.00 86.00 335 MET A N 1
ATOM 2480 C CA . MET A 1 335 ? 12.274 -18.876 -5.048 1.00 86.00 335 MET A CA 1
ATOM 2481 C C . MET A 1 335 ? 11.261 -17.856 -4.538 1.00 86.00 335 MET A C 1
ATOM 2483 O O . MET A 1 335 ? 11.272 -17.505 -3.363 1.00 86.00 335 MET A O 1
ATOM 2487 N N . CYS A 1 336 ? 10.351 -17.412 -5.407 1.00 89.81 336 CYS A N 1
ATOM 2488 C CA . CYS A 1 336 ? 9.292 -16.475 -5.039 1.00 89.81 336 CYS A CA 1
ATOM 2489 C C . CYS A 1 336 ? 7.955 -17.188 -4.794 1.00 89.81 336 CYS A C 1
ATOM 2491 O O . CYS A 1 336 ? 7.211 -16.807 -3.890 1.00 89.81 336 CYS A O 1
ATOM 2493 N N . HIS A 1 337 ? 7.653 -18.224 -5.577 1.00 93.12 337 HIS A N 1
ATOM 2494 C CA . HIS A 1 337 ? 6.388 -18.957 -5.563 1.00 93.12 337 HIS A CA 1
ATOM 2495 C C . HIS A 1 337 ? 6.460 -20.214 -4.693 1.00 93.12 337 HIS A C 1
ATOM 2497 O O . HIS A 1 337 ? 6.460 -21.345 -5.180 1.00 93.12 337 HIS A O 1
ATOM 2503 N N . SER A 1 338 ? 6.525 -20.003 -3.383 1.00 89.50 338 SER A N 1
ATOM 2504 C CA . SER A 1 338 ? 6.492 -21.049 -2.358 1.00 89.50 338 SER A CA 1
ATOM 2505 C C . SER A 1 338 ? 5.888 -20.501 -1.061 1.00 89.50 338 SER A C 1
ATOM 2507 O O . SER A 1 338 ? 5.665 -19.295 -0.940 1.00 89.50 338 SER A O 1
ATOM 2509 N N . ASN A 1 339 ? 5.595 -21.367 -0.087 1.00 88.00 339 ASN A N 1
ATOM 2510 C CA . ASN A 1 339 ? 5.202 -20.969 1.275 1.00 88.00 339 ASN A CA 1
ATOM 2511 C C . ASN A 1 339 ? 4.007 -19.996 1.357 1.00 88.00 339 ASN A C 1
ATOM 2513 O O . ASN A 1 339 ? 3.921 -19.174 2.268 1.00 88.00 339 ASN A O 1
ATOM 2517 N N . ALA A 1 340 ? 3.079 -20.075 0.401 1.00 91.94 340 ALA A N 1
ATOM 2518 C CA . ALA A 1 340 ? 1.889 -19.236 0.347 1.00 91.94 340 ALA A CA 1
ATOM 2519 C C . ALA A 1 340 ? 0.653 -20.079 -0.026 1.00 91.94 340 ALA A C 1
ATOM 2521 O O . ALA A 1 340 ? 0.784 -20.994 -0.842 1.00 91.94 340 ALA A O 1
ATOM 2522 N N . PRO A 1 341 ? -0.548 -19.779 0.512 1.00 91.44 341 PRO A N 1
ATOM 2523 C CA . PRO A 1 341 ? -1.752 -20.588 0.284 1.00 91.44 341 PRO A CA 1
ATOM 2524 C C . PRO A 1 341 ? -2.131 -20.778 -1.188 1.00 91.44 341 PRO A C 1
ATOM 2526 O O . PRO A 1 341 ? -2.681 -21.808 -1.557 1.00 91.44 341 PRO A O 1
ATOM 2529 N N . ASN A 1 342 ? -1.832 -19.791 -2.035 1.00 92.12 342 ASN A N 1
ATOM 2530 C CA . ASN A 1 342 ? -2.109 -19.838 -3.470 1.00 92.12 342 ASN A CA 1
ATOM 2531 C C . ASN A 1 342 ? -0.811 -19.810 -4.284 1.00 92.12 342 ASN A C 1
ATOM 2533 O O . ASN A 1 342 ? -0.794 -19.254 -5.384 1.00 92.12 342 ASN A O 1
ATOM 2537 N N . ALA A 1 343 ? 0.287 -20.343 -3.730 1.00 92.38 343 ALA A N 1
ATOM 2538 C CA . ALA A 1 343 ? 1.596 -20.302 -4.375 1.00 92.38 343 ALA A CA 1
ATOM 2539 C C . ALA A 1 343 ? 1.530 -20.841 -5.803 1.00 92.38 343 ALA A C 1
ATOM 2541 O O . ALA A 1 343 ? 2.043 -20.185 -6.695 1.00 92.38 343 ALA A O 1
ATOM 2542 N N . ASP A 1 344 ? 0.813 -21.945 -6.022 1.00 91.75 344 ASP A N 1
ATOM 2543 C CA . ASP A 1 344 ? 0.726 -22.669 -7.294 1.00 91.75 344 ASP A CA 1
ATOM 2544 C C . ASP A 1 344 ? 0.062 -21.918 -8.456 1.00 91.75 344 ASP A C 1
ATOM 2546 O O . ASP A 1 344 ? 0.193 -22.351 -9.599 1.00 91.75 344 ASP A O 1
ATOM 2550 N N . ASN A 1 345 ? -0.553 -20.756 -8.225 1.00 89.56 345 ASN A N 1
ATOM 2551 C CA . ASN A 1 345 ? -1.157 -19.956 -9.297 1.00 89.56 345 ASN A CA 1
ATOM 2552 C C . ASN A 1 345 ? -0.142 -19.430 -10.334 1.00 89.56 345 ASN A C 1
ATOM 2554 O O . ASN A 1 345 ? -0.556 -18.875 -11.342 1.00 89.56 345 ASN A O 1
ATOM 2558 N N . TYR A 1 346 ? 1.174 -19.553 -10.114 1.00 89.88 346 TYR A N 1
ATOM 2559 C CA . TYR A 1 346 ? 2.171 -19.249 -11.158 1.00 89.88 346 TYR A CA 1
ATOM 2560 C C . TYR A 1 346 ? 2.229 -20.306 -12.269 1.00 89.88 346 TYR A C 1
ATOM 2562 O O . TYR A 1 346 ? 2.857 -20.070 -13.299 1.00 89.88 346 TYR A O 1
ATOM 2570 N N . LYS A 1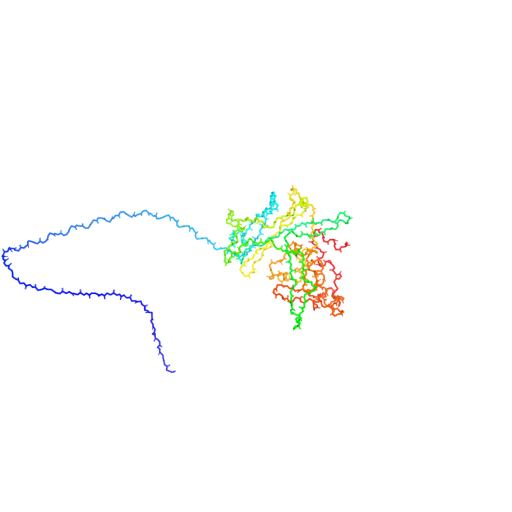 347 ? 1.626 -21.481 -12.043 1.00 87.81 347 LYS A N 1
ATOM 2571 C CA . LYS A 1 347 ? 1.587 -22.605 -12.990 1.00 87.81 347 LYS A CA 1
ATOM 2572 C C . LYS A 1 347 ? 0.471 -22.464 -14.036 1.00 87.81 347 LYS A C 1
ATOM 2574 O O . LYS A 1 347 ? 0.383 -23.302 -14.928 1.00 87.81 347 LYS A O 1
ATOM 2579 N N . THR A 1 348 ? -0.383 -21.451 -13.896 1.00 79.75 348 THR A N 1
ATOM 2580 C CA . THR A 1 348 ? -1.602 -21.199 -14.685 1.00 79.75 348 THR A CA 1
ATOM 2581 C C . THR A 1 348 ? -1.572 -19.814 -15.299 1.00 79.75 348 THR A C 1
ATOM 2583 O O . THR A 1 348 ? -2.202 -19.630 -16.360 1.00 79.75 348 THR A O 1
#